Protein AF-A0A8K0M6I5-F1 (afdb_monomer_lite)

Structure (mmCIF, N/CA/C/O backbone):
data_AF-A0A8K0M6I5-F1
#
_entry.id   AF-A0A8K0M6I5-F1
#
loop_
_atom_site.group_PDB
_atom_site.id
_atom_site.type_symbol
_atom_site.label_atom_id
_atom_site.label_alt_id
_atom_site.label_comp_id
_atom_site.label_asym_id
_atom_site.label_entity_id
_atom_site.label_seq_id
_atom_site.pdbx_PDB_ins_code
_atom_site.Cartn_x
_atom_site.Cartn_y
_atom_site.Cartn_z
_atom_site.occupancy
_atom_site.B_iso_or_equiv
_atom_site.auth_seq_id
_atom_site.auth_comp_id
_atom_site.auth_asym_id
_atom_site.auth_atom_id
_atom_site.pdbx_PDB_model_num
ATOM 1 N N . MET A 1 1 ? -24.085 -13.724 17.463 1.00 44.53 1 MET A N 1
ATOM 2 C CA . MET A 1 1 ? -24.440 -12.413 16.880 1.00 44.53 1 MET A CA 1
ATOM 3 C C . MET A 1 1 ? -23.126 -11.750 16.510 1.00 44.53 1 MET A C 1
ATOM 5 O O . MET A 1 1 ? -22.270 -11.668 17.383 1.00 44.53 1 MET A O 1
ATOM 9 N N . GLU A 1 2 ? -22.915 -11.407 15.239 1.00 64.50 2 GLU A N 1
ATOM 10 C CA . GLU A 1 2 ? -21.693 -10.719 14.798 1.00 64.50 2 GLU A CA 1
ATOM 11 C C . GLU A 1 2 ? -21.482 -9.428 15.612 1.00 64.50 2 GLU A C 1
ATOM 13 O O . GLU A 1 2 ? -22.437 -8.757 16.005 1.00 64.50 2 GLU A O 1
ATOM 18 N N . SER A 1 3 ? -20.226 -9.123 15.936 1.00 84.19 3 SER A N 1
ATOM 19 C CA . SER A 1 3 ? -19.820 -8.024 16.821 1.00 84.19 3 SER A CA 1
ATOM 20 C C . SER A 1 3 ? -20.415 -6.670 16.370 1.00 84.19 3 SER A C 1
ATOM 22 O O . SER A 1 3 ? -20.075 -6.206 15.278 1.00 84.19 3 SER A O 1
ATOM 24 N N . PRO A 1 4 ? -21.240 -5.972 17.187 1.00 88.19 4 PRO A N 1
ATOM 25 C CA . PRO A 1 4 ? -21.878 -4.709 16.788 1.00 88.19 4 PRO A CA 1
ATOM 26 C C . PRO A 1 4 ? -20.887 -3.627 16.343 1.00 88.19 4 PRO A C 1
ATOM 28 O O . PRO A 1 4 ? -21.166 -2.861 15.423 1.00 88.19 4 PRO A O 1
ATOM 31 N N . VAL A 1 5 ? -19.703 -3.585 16.963 1.00 90.25 5 VAL A N 1
ATOM 32 C CA . VAL A 1 5 ? -18.645 -2.643 16.576 1.00 90.25 5 VAL A CA 1
ATOM 33 C C . VAL A 1 5 ? -18.112 -2.937 15.166 1.00 90.25 5 VAL A C 1
ATOM 35 O O . VAL A 1 5 ? -17.879 -2.005 14.399 1.00 90.25 5 VAL A O 1
ATOM 38 N N . VAL A 1 6 ? -17.997 -4.213 14.779 1.00 89.19 6 VAL A N 1
ATOM 39 C CA . VAL A 1 6 ? -17.579 -4.611 13.423 1.00 89.19 6 VAL A CA 1
ATOM 40 C C . VAL A 1 6 ? -18.645 -4.203 12.414 1.00 89.19 6 VAL A C 1
ATOM 42 O O . VAL A 1 6 ? -18.331 -3.547 11.427 1.00 89.19 6 VAL A O 1
ATOM 45 N N . PHE A 1 7 ? -19.915 -4.478 12.708 1.00 92.25 7 PHE A N 1
ATOM 46 C CA . PHE A 1 7 ? -21.026 -4.078 11.845 1.00 92.25 7 PHE A CA 1
ATOM 47 C C . PHE A 1 7 ? -21.049 -2.561 11.581 1.00 92.25 7 PHE A C 1
ATOM 49 O O . PHE A 1 7 ? -21.130 -2.114 10.435 1.00 92.25 7 PHE A O 1
ATOM 56 N N . TYR A 1 8 ? -20.941 -1.739 12.631 1.00 94.81 8 TYR A N 1
ATOM 57 C CA . TYR A 1 8 ? -20.952 -0.284 12.469 1.00 94.81 8 TYR A CA 1
ATOM 58 C C . TYR A 1 8 ? -19.729 0.239 11.709 1.00 94.81 8 TYR A C 1
ATOM 60 O O . TYR A 1 8 ? -19.869 1.139 10.877 1.00 94.81 8 TYR A O 1
ATOM 68 N N . THR A 1 9 ? -18.546 -0.321 11.965 1.00 92.69 9 THR A N 1
ATOM 69 C CA . THR A 1 9 ? -17.316 0.091 11.276 1.00 92.69 9 THR A CA 1
ATOM 70 C C . THR A 1 9 ? -17.309 -0.330 9.812 1.00 92.69 9 THR A C 1
ATOM 72 O O . THR A 1 9 ? -16.931 0.477 8.969 1.00 92.69 9 THR A O 1
ATOM 75 N N . GLN A 1 10 ? -17.822 -1.511 9.466 1.00 92.19 10 GLN A N 1
ATOM 76 C CA . GLN A 1 10 ? -17.974 -1.930 8.070 1.00 92.19 10 GLN A CA 1
ATOM 77 C C . GLN A 1 10 ? -18.867 -0.970 7.276 1.00 92.19 10 GLN A C 1
ATOM 79 O O . GLN A 1 10 ? -18.471 -0.523 6.203 1.00 92.19 10 GLN A O 1
ATOM 84 N N . ILE A 1 11 ? -20.024 -0.566 7.820 1.00 93.81 11 ILE A N 1
ATOM 85 C CA . ILE A 1 11 ? -20.895 0.409 7.138 1.00 93.81 11 ILE A CA 1
ATOM 86 C C . ILE A 1 11 ? -20.194 1.762 6.981 1.00 93.81 11 ILE A C 1
ATOM 88 O O . ILE A 1 11 ? -20.350 2.406 5.943 1.00 93.81 11 ILE A O 1
ATOM 92 N N . LEU A 1 12 ? -19.423 2.201 7.982 1.00 93.69 12 LEU A N 1
ATOM 93 C CA . LEU A 1 12 ? -18.583 3.393 7.855 1.00 93.69 12 LEU A CA 1
ATOM 94 C C . LEU A 1 12 ? -17.589 3.237 6.694 1.00 93.69 12 LEU A C 1
ATOM 96 O O . LEU A 1 12 ? -17.572 4.094 5.816 1.00 93.69 12 LEU A O 1
ATOM 100 N N . GLY A 1 13 ? -16.826 2.140 6.654 1.00 91.00 13 GLY A N 1
ATOM 101 C CA . GLY A 1 13 ? -15.859 1.860 5.591 1.00 91.00 13 GLY A CA 1
ATOM 102 C C . GLY A 1 13 ? -16.496 1.885 4.203 1.00 91.00 13 GLY A C 1
ATOM 103 O O . GLY A 1 13 ? -16.054 2.635 3.333 1.00 91.00 13 GLY A O 1
ATOM 104 N N . SER A 1 14 ? -17.607 1.167 4.019 1.00 91.56 14 SER A N 1
ATOM 105 C CA . SER A 1 14 ? -18.353 1.155 2.755 1.00 91.56 14 SER A CA 1
ATOM 106 C C . SER A 1 14 ? -18.905 2.532 2.380 1.00 91.56 14 SER A C 1
ATOM 108 O O . SER A 1 14 ? -18.872 2.908 1.210 1.00 91.56 14 SER A O 1
ATOM 110 N N . SER A 1 15 ? -19.385 3.308 3.357 1.00 92.25 15 SER A N 1
ATOM 111 C CA . SER A 1 15 ? -19.861 4.677 3.117 1.00 92.25 15 SER A CA 1
ATOM 112 C C . SER A 1 15 ? -18.719 5.578 2.647 1.00 92.25 15 SER A C 1
ATOM 114 O O . SER A 1 15 ? -18.897 6.333 1.696 1.00 92.25 15 SER A O 1
ATOM 116 N N . THR A 1 16 ? -17.537 5.473 3.262 1.00 90.75 16 THR A N 1
ATOM 117 C CA . THR A 1 16 ? -16.336 6.216 2.856 1.00 90.75 16 THR A CA 1
ATOM 118 C C . THR A 1 16 ? -15.905 5.842 1.436 1.00 90.75 16 THR A C 1
ATOM 120 O O . THR A 1 16 ? -15.730 6.735 0.610 1.00 90.75 16 THR A O 1
ATOM 123 N N . HIS A 1 17 ? -15.829 4.546 1.111 1.00 90.38 17 HIS A N 1
ATOM 124 C CA . HIS A 1 17 ? -15.560 4.078 -0.255 1.00 90.38 17 HIS A CA 1
ATOM 125 C C . HIS A 1 17 ? -16.557 4.663 -1.263 1.00 90.38 17 HIS A C 1
ATOM 127 O O . HIS A 1 17 ? -16.152 5.260 -2.258 1.00 90.38 17 HIS A O 1
ATOM 133 N N . TYR A 1 18 ? -17.859 4.561 -0.980 1.00 90.81 18 TYR A N 1
ATOM 134 C CA . TYR A 1 18 ? -18.902 5.083 -1.863 1.00 90.81 18 TYR A CA 1
ATOM 135 C C . TYR A 1 18 ? -18.745 6.586 -2.116 1.00 90.81 18 TYR A C 1
ATOM 137 O O . TYR A 1 18 ? -18.836 7.033 -3.258 1.00 90.81 18 TYR A O 1
ATOM 145 N N . LEU A 1 19 ? -18.491 7.372 -1.066 1.00 89.81 19 LEU A N 1
ATOM 146 C CA . LEU A 1 19 ? -18.337 8.823 -1.185 1.00 89.81 19 LEU A CA 1
ATOM 147 C C . LEU A 1 19 ? -17.118 9.216 -2.022 1.00 89.81 19 LEU A C 1
ATOM 149 O O . LEU A 1 19 ? -17.192 10.191 -2.769 1.00 89.81 19 LEU A O 1
ATOM 153 N N . ILE A 1 20 ? -16.024 8.460 -1.920 1.00 86.88 20 ILE A N 1
ATOM 154 C CA . ILE A 1 20 ? -14.811 8.717 -2.700 1.00 86.88 20 ILE A CA 1
ATOM 155 C C . ILE A 1 20 ? -15.005 8.306 -4.166 1.00 86.88 20 ILE A C 1
ATOM 157 O O . ILE A 1 20 ? -14.637 9.063 -5.065 1.00 86.88 20 ILE A O 1
ATOM 161 N N . SER A 1 21 ? -15.611 7.143 -4.415 1.00 86.56 21 SER A N 1
ATOM 162 C CA . SER A 1 21 ? -15.824 6.611 -5.767 1.00 86.56 21 SER A CA 1
ATOM 163 C C . SER A 1 21 ? -16.961 7.302 -6.527 1.00 86.56 21 SER A C 1
ATOM 165 O O . SER A 1 21 ? -16.946 7.313 -7.754 1.00 86.56 21 SER A O 1
ATOM 167 N N . SER A 1 22 ? -17.941 7.883 -5.826 1.00 86.75 22 SER A N 1
ATOM 168 C CA . SER A 1 22 ? -19.123 8.531 -6.419 1.00 86.75 22 SER A CA 1
ATOM 169 C C . SER A 1 22 ? -19.281 9.992 -5.957 1.00 86.75 22 SER A C 1
ATOM 171 O O . SER A 1 22 ? -20.267 10.343 -5.293 1.00 86.75 22 SER A O 1
ATOM 173 N N . PRO A 1 23 ? -18.337 10.888 -6.320 1.00 79.06 23 PRO A N 1
ATOM 174 C CA . PRO A 1 23 ? -18.292 12.267 -5.836 1.00 79.06 23 PRO A CA 1
ATOM 175 C C . PRO A 1 23 ? -19.426 13.173 -6.365 1.00 79.06 23 PRO A C 1
ATOM 177 O O . PRO A 1 23 ? -19.590 14.274 -5.849 1.00 79.06 23 PRO A O 1
ATOM 180 N N . ALA A 1 24 ? -20.229 12.722 -7.332 1.00 81.06 24 ALA A N 1
ATOM 181 C CA . ALA A 1 24 ? -21.327 13.496 -7.924 1.00 81.06 24 ALA A CA 1
ATOM 182 C C . ALA A 1 24 ? -22.729 12.900 -7.676 1.00 81.06 24 ALA A C 1
ATOM 184 O O . ALA A 1 24 ? -23.696 13.348 -8.278 1.00 81.06 24 ALA A O 1
ATOM 185 N N . ALA A 1 25 ? -22.858 11.868 -6.835 1.00 82.50 25 ALA A N 1
ATOM 186 C CA . ALA A 1 25 ? -24.147 11.211 -6.615 1.00 82.50 25 ALA A CA 1
ATOM 187 C C . ALA A 1 25 ? -25.103 12.058 -5.751 1.00 82.50 25 ALA A C 1
ATOM 189 O O . ALA A 1 25 ? -24.732 12.523 -4.673 1.00 82.50 25 ALA A O 1
ATOM 190 N N . ASP A 1 26 ? -26.376 12.144 -6.144 1.00 82.56 26 ASP A N 1
ATOM 191 C CA . ASP A 1 26 ? -27.412 12.911 -5.423 1.00 82.56 26 ASP A CA 1
ATOM 192 C C . ASP A 1 26 ? -27.639 12.435 -3.974 1.00 82.56 26 ASP A C 1
ATOM 194 O O . ASP A 1 26 ? -28.141 13.161 -3.114 1.00 82.56 26 ASP A O 1
ATOM 198 N N . THR A 1 27 ? -27.245 11.198 -3.662 1.00 86.75 27 THR A N 1
ATOM 199 C CA . THR A 1 27 ? -27.438 10.565 -2.351 1.00 86.75 27 THR A CA 1
ATOM 200 C C . THR A 1 27 ? -26.341 10.880 -1.334 1.00 86.75 27 THR A C 1
ATOM 202 O O . THR A 1 27 ? -26.423 10.416 -0.193 1.00 86.75 27 THR A O 1
ATOM 205 N N . GLN A 1 28 ? -25.332 11.683 -1.685 1.00 85.88 28 GLN A N 1
ATOM 206 C CA . GLN A 1 28 ? -24.158 11.909 -0.839 1.00 85.88 28 GLN A CA 1
ATOM 207 C C . GLN A 1 28 ? -24.470 12.366 0.578 1.00 85.88 28 GLN A C 1
ATOM 209 O O . GLN A 1 28 ? -23.951 11.786 1.527 1.00 85.88 28 GLN A O 1
ATOM 214 N N . ASN A 1 29 ? -25.335 13.368 0.748 1.00 89.31 29 ASN A N 1
ATOM 215 C CA . ASN A 1 29 ? -25.660 13.890 2.079 1.00 89.31 29 ASN A CA 1
ATOM 216 C C . ASN A 1 29 ? -26.251 12.802 2.987 1.00 89.31 29 ASN A C 1
ATOM 218 O O . ASN A 1 29 ? -25.933 12.737 4.175 1.00 89.31 29 ASN A O 1
ATOM 222 N N . ARG A 1 30 ? -27.055 11.896 2.417 1.00 91.94 30 ARG A N 1
ATOM 223 C CA . ARG A 1 30 ? -27.622 10.753 3.139 1.00 91.94 30 ARG A CA 1
ATOM 224 C C . ARG A 1 30 ? -26.546 9.734 3.512 1.00 91.94 30 ARG A C 1
ATOM 226 O O . ARG A 1 30 ? -26.567 9.232 4.634 1.00 91.94 30 ARG A O 1
ATOM 233 N N . ILE A 1 31 ? -25.610 9.449 2.607 1.00 92.88 31 ILE A N 1
ATOM 234 C CA . ILE A 1 31 ? -24.496 8.528 2.871 1.00 92.88 31 ILE A CA 1
ATOM 235 C C . ILE A 1 31 ? -23.527 9.109 3.908 1.00 92.88 31 ILE A C 1
ATOM 237 O O . ILE A 1 31 ? -23.118 8.394 4.817 1.00 92.88 31 ILE A O 1
ATOM 241 N N . ILE A 1 32 ? -23.238 10.411 3.860 1.00 91.31 32 ILE A N 1
ATOM 242 C CA . ILE A 1 32 ? -22.435 11.110 4.874 1.00 91.31 32 ILE A CA 1
ATOM 243 C C . ILE A 1 32 ? -23.105 11.009 6.242 1.00 91.31 32 ILE A C 1
ATOM 245 O O . ILE A 1 32 ? -22.472 10.593 7.211 1.00 91.31 32 ILE A O 1
ATOM 249 N N . ALA A 1 33 ? -24.395 11.348 6.330 1.00 93.62 33 ALA A N 1
ATOM 250 C CA . ALA A 1 33 ? -25.138 11.265 7.584 1.00 93.62 33 ALA A CA 1
ATOM 251 C C . ALA A 1 33 ? -25.170 9.830 8.138 1.00 93.62 33 ALA A C 1
ATOM 253 O O . ALA A 1 33 ? -25.038 9.630 9.347 1.00 93.62 33 ALA A O 1
ATOM 254 N N . LEU A 1 34 ? -25.307 8.827 7.262 1.00 94.50 34 LEU A N 1
ATOM 255 C CA . LEU A 1 34 ? -25.233 7.416 7.635 1.00 94.50 34 LEU A CA 1
ATOM 256 C C . LEU A 1 34 ? -23.841 7.048 8.165 1.00 94.50 34 LEU A C 1
ATOM 258 O O . LEU A 1 34 ? -23.749 6.508 9.266 1.00 94.50 34 LEU A O 1
ATOM 262 N N . GLY A 1 35 ? -22.778 7.369 7.425 1.00 93.12 35 GLY A N 1
ATOM 263 C CA . GLY A 1 35 ? -21.396 7.092 7.813 1.00 93.12 35 GLY A CA 1
ATOM 264 C C . GLY A 1 35 ? -21.039 7.729 9.156 1.00 93.12 35 GLY A C 1
ATOM 265 O O . GLY A 1 35 ? -20.546 7.046 10.049 1.00 93.12 35 GLY A O 1
ATOM 266 N N . LEU A 1 36 ? -21.393 9.003 9.360 1.00 93.50 36 LEU A N 1
ATOM 267 C CA . LEU A 1 36 ? -21.181 9.706 10.630 1.00 93.50 36 LEU A CA 1
ATOM 268 C C . LEU A 1 36 ? -21.954 9.063 11.786 1.00 93.50 36 LEU A C 1
ATOM 270 O O . LEU A 1 36 ? -21.385 8.827 12.853 1.00 93.50 36 LEU A O 1
ATOM 274 N N . ARG A 1 37 ? -23.233 8.724 11.579 1.00 96.38 37 ARG A N 1
ATOM 275 C CA . ARG A 1 37 ? -24.040 8.035 12.596 1.00 96.38 37 ARG A CA 1
ATOM 276 C C . ARG A 1 37 ? -23.405 6.703 12.989 1.00 96.38 37 ARG A C 1
ATOM 278 O O . ARG A 1 37 ? -23.308 6.399 14.175 1.00 96.38 37 ARG A O 1
ATOM 285 N N . ARG A 1 38 ? -22.949 5.925 12.008 1.00 96.00 38 ARG A N 1
ATOM 286 C CA . ARG A 1 38 ? -22.315 4.622 12.238 1.00 96.00 38 ARG A CA 1
ATOM 287 C C . ARG A 1 38 ? -20.943 4.762 12.891 1.00 96.00 38 ARG A C 1
ATOM 289 O O . ARG A 1 38 ? -20.654 3.993 13.798 1.00 96.00 38 ARG A O 1
ATOM 296 N N . LYS A 1 39 ? -20.159 5.791 12.553 1.00 94.81 39 LYS A N 1
ATOM 297 C CA . LYS A 1 39 ? -18.917 6.137 13.264 1.00 94.81 39 LYS A CA 1
ATOM 298 C C . LYS A 1 39 ? -19.172 6.403 14.749 1.00 94.81 39 LYS A C 1
ATOM 300 O O . LYS A 1 39 ? -18.477 5.843 15.589 1.00 94.81 39 LYS A O 1
ATOM 305 N N . ILE A 1 40 ? -20.191 7.201 15.084 1.00 95.19 40 ILE A N 1
ATOM 306 C CA . ILE A 1 40 ? -20.558 7.483 16.484 1.00 95.19 40 ILE A CA 1
ATOM 307 C C . ILE A 1 40 ? -20.936 6.188 17.215 1.00 95.19 40 ILE A C 1
ATOM 309 O O . ILE A 1 40 ? -20.430 5.928 18.304 1.00 95.19 40 ILE A O 1
ATOM 313 N N . GLN A 1 41 ? -21.774 5.351 16.600 1.00 95.94 41 GLN A N 1
ATOM 314 C CA . GLN A 1 41 ? -22.193 4.078 17.194 1.00 95.94 41 GLN A CA 1
ATOM 315 C C . GLN A 1 41 ? -21.035 3.086 17.346 1.00 95.94 41 GLN A C 1
ATOM 317 O O . GLN A 1 41 ? -20.957 2.393 18.359 1.00 95.94 41 GLN A O 1
ATOM 322 N N . ALA A 1 42 ? -20.112 3.043 16.382 1.00 93.88 42 ALA A N 1
ATOM 323 C CA . ALA A 1 42 ? -18.890 2.255 16.471 1.00 93.88 42 ALA A CA 1
ATOM 324 C C . ALA A 1 42 ? -18.032 2.700 17.659 1.00 93.88 42 ALA A C 1
ATOM 326 O O . ALA A 1 42 ? -17.629 1.863 18.457 1.00 93.88 42 ALA A O 1
ATOM 327 N N . ILE A 1 43 ? -17.804 4.007 17.825 1.00 92.81 43 ILE A N 1
ATOM 328 C CA . ILE A 1 43 ? -17.014 4.547 18.941 1.00 92.81 43 ILE A CA 1
ATOM 329 C C . ILE A 1 43 ? -17.684 4.250 20.290 1.00 92.81 43 ILE A C 1
ATOM 331 O O . ILE A 1 43 ? -17.001 3.890 21.246 1.00 92.81 43 ILE A O 1
ATOM 335 N N . GLN A 1 44 ? -19.011 4.364 20.382 1.00 93.88 44 GLN A N 1
ATOM 336 C CA . GLN A 1 44 ? -19.754 4.016 21.598 1.00 93.88 44 GLN A CA 1
ATOM 337 C C . GLN A 1 44 ? -19.618 2.527 21.937 1.00 93.88 44 GLN A C 1
ATOM 339 O O . GLN A 1 44 ? -19.240 2.189 23.054 1.00 93.88 44 GLN A O 1
ATOM 344 N N . ALA A 1 45 ? -19.847 1.642 20.962 1.00 91.50 45 ALA A N 1
ATOM 345 C CA . ALA A 1 45 ? -19.695 0.201 21.150 1.00 91.50 45 ALA A CA 1
ATOM 346 C C . ALA A 1 45 ? -18.248 -0.190 21.500 1.00 91.50 45 ALA A C 1
ATOM 348 O O . ALA A 1 45 ? -18.024 -1.083 22.317 1.00 91.50 45 ALA A O 1
ATOM 349 N N . LEU A 1 46 ? -17.269 0.498 20.906 1.00 89.12 46 LEU A N 1
ATOM 350 C CA . LEU A 1 46 ? -15.850 0.332 21.194 1.00 89.12 46 LEU A CA 1
ATOM 351 C C . LEU A 1 46 ? -15.528 0.693 22.648 1.00 89.12 46 LEU A C 1
ATOM 353 O O . LEU A 1 46 ? -14.876 -0.091 23.329 1.00 89.12 46 LEU A O 1
ATOM 357 N N . ARG A 1 47 ? -16.023 1.835 23.142 1.00 88.50 47 ARG A N 1
ATOM 358 C CA . ARG A 1 47 ? -15.844 2.251 24.544 1.00 88.50 47 ARG A CA 1
ATOM 359 C C . ARG A 1 47 ? -16.422 1.233 25.513 1.00 88.50 47 ARG A C 1
ATOM 361 O O . ARG A 1 47 ? -15.712 0.811 26.413 1.00 88.50 47 ARG A O 1
ATOM 368 N N . THR A 1 48 ? -17.645 0.763 25.273 1.00 88.12 48 THR A N 1
ATOM 369 C CA . THR A 1 48 ? -18.256 -0.280 26.106 1.00 88.12 48 THR A CA 1
ATOM 370 C C . THR A 1 48 ? -17.424 -1.564 26.112 1.00 88.12 48 THR A C 1
ATOM 372 O O . THR A 1 48 ? -17.220 -2.148 27.172 1.00 88.12 48 THR A O 1
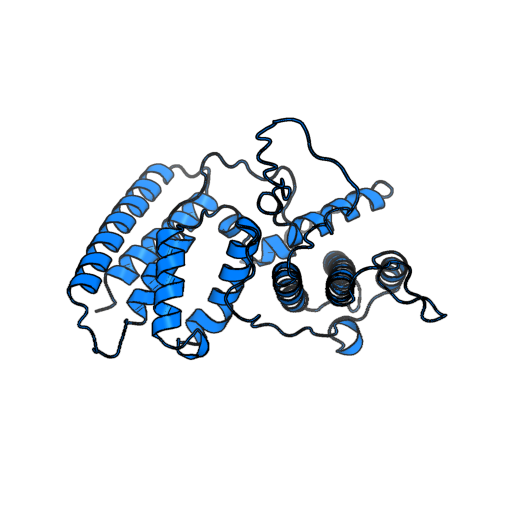ATOM 375 N N . LYS A 1 49 ? -16.885 -1.989 24.958 1.00 83.44 49 LYS A N 1
ATOM 376 C CA . LYS A 1 49 ? -15.978 -3.149 24.895 1.00 83.44 49 LYS A CA 1
ATOM 377 C C . LYS A 1 49 ? -14.677 -2.923 25.672 1.00 83.44 49 LYS A C 1
ATOM 379 O O . LYS A 1 49 ? -14.199 -3.854 26.308 1.00 83.44 49 LYS A O 1
ATOM 384 N N . ILE A 1 50 ? -14.113 -1.716 25.626 1.00 80.44 50 ILE A N 1
ATOM 385 C CA . ILE A 1 50 ? -12.901 -1.359 26.379 1.00 80.44 50 ILE A CA 1
ATOM 386 C C . ILE A 1 50 ? -13.186 -1.327 27.886 1.00 80.44 50 ILE A C 1
ATOM 388 O O . ILE A 1 50 ? -12.396 -1.849 28.658 1.00 80.44 50 ILE A O 1
ATOM 392 N N . GLU A 1 51 ? -14.316 -0.770 28.320 1.00 82.88 51 GLU A N 1
ATOM 393 C CA . GLU A 1 51 ? -14.722 -0.742 29.736 1.00 82.88 51 GLU A CA 1
ATOM 394 C C . GLU A 1 51 ? -14.968 -2.147 30.302 1.00 82.88 51 GLU A C 1
ATOM 396 O O . GLU A 1 51 ? -14.715 -2.407 31.475 1.00 82.88 51 GLU A O 1
ATOM 401 N N . GLN A 1 52 ? -15.447 -3.064 29.462 1.00 80.00 52 GLN A N 1
ATOM 402 C CA . GLN A 1 52 ? -15.654 -4.471 29.811 1.00 80.00 52 GLN A CA 1
ATOM 403 C C . GLN A 1 52 ? -14.366 -5.304 29.748 1.00 80.00 52 GLN A C 1
ATOM 405 O O . GLN A 1 52 ? -14.377 -6.466 30.159 1.00 80.00 52 GLN A O 1
ATOM 410 N N . TYR A 1 53 ? -13.267 -4.743 29.237 1.00 72.81 53 TYR A N 1
ATOM 411 C CA . TYR A 1 53 ? -12.000 -5.449 29.115 1.00 72.81 53 TYR A CA 1
ATOM 412 C C . TYR A 1 53 ? -11.381 -5.685 30.496 1.00 72.81 53 TYR A C 1
ATOM 414 O O . TYR A 1 53 ? -11.076 -4.746 31.231 1.00 72.81 53 TYR A O 1
ATOM 422 N N . GLN A 1 54 ? -11.161 -6.954 30.842 1.00 68.44 54 GLN A N 1
ATOM 423 C CA . GLN A 1 54 ? -10.497 -7.334 32.086 1.00 68.44 54 GLN A CA 1
ATOM 424 C C . GLN A 1 54 ? -9.003 -7.589 31.828 1.00 68.44 54 GLN A C 1
ATOM 426 O O . GLN A 1 54 ? -8.675 -8.417 30.968 1.00 68.44 54 GLN A O 1
ATOM 431 N N . PRO A 1 55 ? -8.083 -6.931 32.561 1.00 57.72 55 PRO A N 1
ATOM 432 C CA . PRO A 1 55 ? -6.654 -7.219 32.474 1.00 57.72 55 PRO A CA 1
ATOM 433 C C . PRO A 1 55 ? -6.382 -8.706 32.748 1.00 57.72 55 PRO A C 1
ATOM 435 O O . PRO A 1 55 ? -6.801 -9.234 33.774 1.00 57.72 55 PRO A O 1
ATOM 438 N N . GLY A 1 56 ? -5.706 -9.392 31.823 1.00 56.09 56 GLY A N 1
ATOM 439 C CA . GLY A 1 56 ? -5.434 -10.833 31.921 1.00 56.09 56 GLY A CA 1
ATOM 440 C C . GLY A 1 56 ? -6.489 -11.739 31.275 1.00 56.09 56 GLY A C 1
ATOM 441 O O . GLY A 1 56 ? -6.259 -12.943 31.172 1.00 56.09 56 GLY A O 1
ATOM 442 N N . SER A 1 57 ? -7.604 -11.191 30.775 1.00 63.06 57 SER A N 1
ATOM 443 C CA . SER A 1 57 ? -8.477 -11.939 29.868 1.00 63.06 57 SER A CA 1
ATOM 444 C C . SER A 1 57 ? -7.779 -12.099 28.513 1.00 63.06 57 SER A C 1
ATOM 446 O O . SER A 1 57 ? -7.449 -11.131 27.826 1.00 63.06 57 SER A O 1
ATOM 448 N N . SER A 1 58 ? -7.493 -13.347 28.147 1.00 55.66 58 SER A N 1
ATOM 449 C CA . SER A 1 58 ? -7.007 -13.713 26.820 1.00 55.66 58 SER A CA 1
ATOM 450 C C . SER A 1 58 ? -8.131 -13.487 25.814 1.00 55.66 58 SER A C 1
ATOM 452 O O . SER A 1 58 ? -8.895 -14.402 25.544 1.00 55.66 58 SER A O 1
ATOM 454 N N . GLU A 1 59 ? -8.265 -12.261 25.320 1.00 59.78 59 GLU A N 1
ATOM 455 C CA . GLU A 1 59 ? -8.421 -11.934 23.900 1.00 59.78 59 GLU A CA 1
ATOM 456 C C . GLU A 1 59 ? -8.988 -10.521 23.758 1.00 59.78 59 GLU A C 1
ATOM 458 O O . GLU A 1 59 ? -10.182 -10.268 23.901 1.00 59.78 59 GLU A O 1
ATOM 463 N N . VAL A 1 60 ? -8.135 -9.590 23.326 1.00 66.00 60 VAL A N 1
ATOM 464 C CA . VAL A 1 60 ? -8.611 -8.576 22.383 1.00 66.00 60 VAL A CA 1
ATOM 465 C C . VAL A 1 60 ? -9.189 -9.361 21.201 1.00 66.00 60 VAL A C 1
ATOM 467 O O . VAL A 1 60 ? -8.438 -9.975 20.433 1.00 66.00 60 VAL A O 1
ATOM 470 N N . ASP A 1 61 ? -10.519 -9.424 21.153 1.00 76.75 61 ASP A N 1
ATOM 471 C CA . ASP A 1 61 ? -11.312 -10.091 20.120 1.00 76.75 61 ASP A CA 1
ATOM 472 C C . ASP A 1 61 ? -10.861 -9.591 18.739 1.00 76.75 61 ASP A C 1
ATOM 474 O O . ASP A 1 61 ? -10.634 -8.395 18.537 1.00 76.75 61 ASP A O 1
ATOM 478 N N . HIS A 1 62 ? -10.730 -10.495 17.771 1.00 80.31 62 HIS A N 1
ATOM 479 C CA . HIS A 1 62 ? -10.404 -10.158 16.386 1.00 80.31 62 HIS A CA 1
ATOM 480 C C . HIS A 1 62 ? -11.319 -9.047 15.840 1.00 80.31 62 HIS A C 1
ATOM 482 O O . HIS A 1 62 ? -10.865 -8.136 15.145 1.00 80.31 62 HIS A O 1
ATOM 488 N N . GLY A 1 63 ? -12.601 -9.055 16.224 1.00 83.50 63 GLY A N 1
ATOM 489 C CA . GLY A 1 63 ? -13.545 -8.009 15.842 1.00 83.50 63 GLY A CA 1
ATOM 490 C C . GLY A 1 63 ? -13.214 -6.623 16.413 1.00 83.50 63 GLY A C 1
ATOM 491 O O . GLY A 1 63 ? -13.544 -5.611 15.799 1.00 83.50 63 GLY A O 1
ATOM 492 N N . LEU A 1 64 ? -12.553 -6.551 17.570 1.00 85.75 64 LEU A N 1
ATOM 493 C CA . LEU A 1 64 ? -12.082 -5.295 18.157 1.00 85.75 64 LEU A CA 1
ATOM 494 C C . LEU A 1 64 ? -10.898 -4.730 17.357 1.00 85.75 64 LEU A C 1
ATOM 496 O O . LEU A 1 64 ? -10.918 -3.552 16.997 1.00 85.75 64 LEU A O 1
ATOM 500 N N . PHE A 1 65 ? -9.927 -5.577 17.000 1.00 87.12 65 PHE A N 1
ATOM 501 C CA . PHE A 1 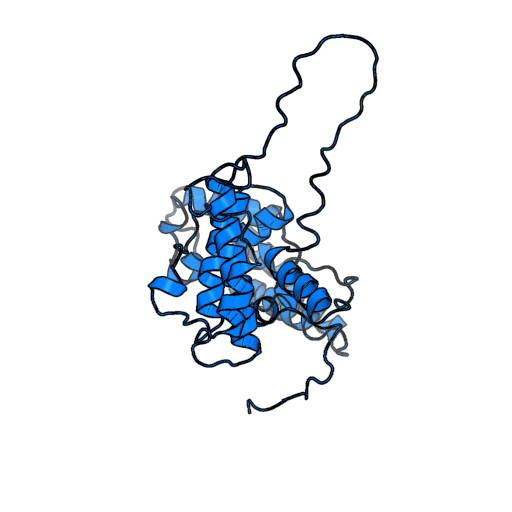65 ? -8.818 -5.196 16.117 1.00 87.12 65 PHE A CA 1
ATOM 502 C C . PHE A 1 65 ? -9.309 -4.697 14.761 1.00 87.12 65 PHE A C 1
ATOM 504 O O . PHE A 1 65 ? -8.937 -3.605 14.334 1.00 87.12 65 PHE A O 1
ATOM 511 N N . LEU A 1 66 ? -10.186 -5.468 14.112 1.00 87.88 66 LEU A N 1
ATOM 512 C CA . LEU A 1 66 ? -10.741 -5.114 12.810 1.00 87.88 66 LEU A CA 1
ATOM 513 C C . LEU A 1 66 ? -11.492 -3.777 12.862 1.00 87.88 66 LEU A C 1
ATOM 515 O O . LEU A 1 66 ? -11.339 -2.946 11.972 1.00 87.88 66 LEU A O 1
ATOM 519 N N . ALA A 1 67 ? -12.266 -3.535 13.921 1.00 90.75 67 ALA A N 1
ATOM 520 C CA . ALA A 1 67 ? -12.977 -2.275 14.092 1.00 90.75 67 ALA A CA 1
ATOM 521 C C . ALA A 1 67 ? -12.032 -1.072 14.247 1.00 90.75 67 ALA A C 1
ATOM 523 O O . ALA A 1 67 ? -12.245 -0.045 13.601 1.00 90.75 67 ALA A O 1
ATOM 524 N N . ILE A 1 68 ? -10.992 -1.188 15.082 1.00 91.88 68 ILE A N 1
ATOM 525 C CA . ILE A 1 68 ? -9.992 -0.123 15.269 1.00 91.88 68 ILE A CA 1
ATOM 526 C C . ILE A 1 68 ? -9.245 0.132 13.961 1.00 91.88 68 ILE A C 1
ATOM 528 O O . ILE A 1 68 ? -9.088 1.285 13.566 1.00 91.88 68 ILE A O 1
ATOM 532 N N . PHE A 1 69 ? -8.860 -0.932 13.255 1.00 91.06 69 PHE A N 1
ATOM 533 C CA . PHE A 1 69 ? -8.243 -0.845 11.939 1.00 91.06 69 PHE A CA 1
ATOM 534 C C . PHE A 1 69 ? -9.136 -0.083 10.949 1.00 91.06 69 PHE A C 1
ATOM 536 O O . PHE A 1 69 ? -8.707 0.916 10.378 1.00 91.06 69 PHE A O 1
ATOM 543 N N . ILE A 1 70 ? -10.410 -0.462 10.804 1.00 91.62 70 ILE A N 1
ATOM 544 C CA . ILE A 1 70 ? -11.336 0.232 9.896 1.00 91.62 70 ILE A CA 1
ATOM 545 C C . ILE A 1 70 ? -11.503 1.707 10.287 1.00 91.62 70 ILE A C 1
ATOM 547 O O . ILE A 1 70 ? -11.498 2.559 9.398 1.00 91.62 70 ILE A O 1
ATOM 551 N N . LEU A 1 71 ? -11.616 2.025 11.583 1.00 92.50 71 LEU A N 1
ATOM 552 C CA . LEU A 1 71 ? -11.692 3.407 12.076 1.00 92.50 71 LEU A CA 1
ATOM 553 C C . LEU A 1 71 ? -10.424 4.213 11.764 1.00 92.50 71 LEU A C 1
ATOM 555 O O . LEU A 1 71 ? -10.535 5.395 11.439 1.00 92.50 71 LEU A O 1
ATOM 559 N N . ALA A 1 72 ? -9.249 3.583 11.833 1.00 91.88 72 ALA A N 1
ATOM 560 C CA . ALA A 1 72 ? -7.970 4.209 11.518 1.00 91.88 72 ALA A CA 1
ATOM 561 C C . ALA A 1 72 ? -7.861 4.602 10.043 1.00 91.88 72 ALA A C 1
ATOM 563 O O . ALA A 1 72 ? -7.364 5.683 9.740 1.00 91.88 72 ALA A O 1
ATOM 564 N N . ILE A 1 73 ? -8.353 3.753 9.136 1.00 88.75 73 ILE A N 1
ATOM 565 C CA . ILE A 1 73 ? -8.256 3.990 7.689 1.00 88.75 73 ILE A CA 1
ATOM 566 C C . ILE A 1 73 ? -9.401 4.868 7.173 1.00 88.75 73 ILE A C 1
ATOM 568 O O . ILE A 1 73 ? -9.183 5.809 6.420 1.00 88.75 73 ILE A O 1
ATOM 572 N N . HIS A 1 74 ? -10.638 4.548 7.555 1.00 88.50 74 HIS A N 1
ATOM 573 C CA . HIS A 1 74 ? -11.850 5.098 6.938 1.00 88.50 74 HIS A CA 1
ATOM 574 C C . HIS A 1 74 ? -12.468 6.241 7.748 1.00 88.50 74 HIS A C 1
ATOM 576 O O . HIS A 1 74 ? -13.586 6.677 7.458 1.00 88.50 74 HIS A O 1
ATOM 582 N N . GLY A 1 75 ? -11.777 6.694 8.798 1.00 82.94 75 GLY A N 1
ATOM 583 C CA . GLY A 1 75 ? -12.278 7.676 9.752 1.00 82.94 75 GLY A CA 1
ATOM 584 C C . GLY A 1 75 ? -12.484 9.070 9.159 1.00 82.94 75 GLY A C 1
ATOM 585 O O . GLY A 1 75 ? -13.353 9.801 9.653 1.00 82.94 75 GLY A O 1
ATOM 586 N N . SER A 1 76 ? -11.721 9.428 8.127 1.00 84.69 76 SER A N 1
ATOM 587 C CA . SER A 1 76 ? -11.796 10.711 7.428 1.00 84.69 76 SER A CA 1
ATOM 588 C C . SER A 1 76 ? -11.183 10.624 6.026 1.00 84.69 76 SER A C 1
ATOM 590 O O . SER A 1 76 ? -10.419 9.721 5.698 1.00 84.69 76 SER A O 1
ATOM 592 N N . PHE A 1 77 ? -11.547 11.577 5.175 1.00 84.56 77 PHE A N 1
ATOM 593 C CA . PHE A 1 77 ? -10.928 11.825 3.875 1.00 84.56 77 PHE A CA 1
ATOM 594 C C . PHE A 1 77 ? -11.150 13.296 3.520 1.00 84.56 77 PHE A C 1
ATOM 596 O O . PHE A 1 77 ? -12.114 13.909 4.001 1.00 84.56 77 PHE A O 1
ATOM 603 N N . ASP A 1 78 ? -10.268 13.869 2.706 1.00 81.81 78 ASP A N 1
ATOM 604 C CA . ASP A 1 78 ? -10.447 15.244 2.251 1.00 81.81 78 ASP A CA 1
ATOM 605 C C . ASP A 1 78 ? -11.515 15.299 1.149 1.00 81.81 78 ASP A C 1
ATOM 607 O O . ASP A 1 78 ? -11.416 14.669 0.096 1.00 81.81 78 ASP A O 1
ATOM 611 N N . ARG A 1 79 ? -12.580 16.055 1.417 1.00 75.38 79 ARG A N 1
ATOM 612 C CA . ARG A 1 79 ? -13.703 16.254 0.492 1.00 75.38 79 ARG A CA 1
ATOM 613 C C . ARG A 1 79 ? -13.457 17.383 -0.501 1.00 75.38 79 ARG A C 1
ATOM 615 O O . ARG A 1 79 ? -14.161 17.459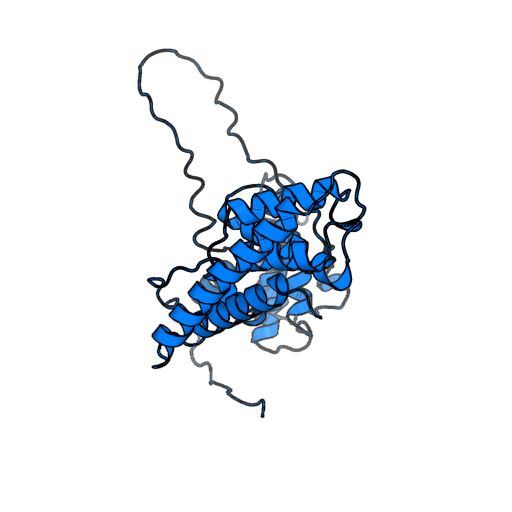 -1.503 1.00 75.38 79 ARG A O 1
ATOM 622 N N . SER A 1 80 ? -12.525 18.277 -0.186 1.00 75.81 80 SER A N 1
ATOM 623 C CA . SER A 1 80 ? -12.108 19.367 -1.067 1.00 75.81 80 SER A CA 1
ATOM 624 C C . SER A 1 80 ? -11.094 18.913 -2.116 1.00 75.81 80 SER A C 1
ATOM 626 O O . SER A 1 80 ? -10.854 19.632 -3.089 1.00 75.81 80 SER A O 1
ATOM 628 N N . ASP A 1 81 ? -10.558 17.706 -1.931 1.00 71.38 81 ASP A N 1
ATOM 629 C CA . ASP A 1 81 ? -9.595 17.084 -2.816 1.00 71.38 81 ASP A CA 1
ATOM 630 C C . ASP A 1 81 ? -10.150 16.959 -4.240 1.00 71.38 81 ASP A C 1
ATOM 632 O O . ASP A 1 81 ? -11.250 16.433 -4.473 1.00 71.38 81 ASP A O 1
ATOM 636 N N . ARG A 1 82 ? -9.394 17.507 -5.190 1.00 66.44 82 ARG A N 1
ATOM 637 C CA . ARG A 1 82 ? -9.791 17.592 -6.594 1.00 66.44 82 ARG A CA 1
ATOM 638 C C . ARG A 1 82 ? -9.333 16.333 -7.320 1.00 66.44 82 ARG A C 1
ATOM 640 O O . ARG A 1 82 ? -8.290 15.789 -6.980 1.00 66.44 82 ARG A O 1
ATOM 647 N N . PRO A 1 83 ? -10.067 15.880 -8.350 1.00 65.62 83 PRO A N 1
ATOM 648 C CA . PRO A 1 83 ? -9.572 14.810 -9.201 1.00 65.62 83 PRO A CA 1
ATOM 649 C C . PRO A 1 83 ? -8.187 15.171 -9.743 1.00 65.62 83 PRO A C 1
ATOM 651 O O . PRO A 1 83 ? -7.988 16.293 -10.219 1.00 65.62 83 PRO A O 1
ATOM 654 N N . GLU A 1 84 ? -7.256 14.221 -9.675 1.00 68.31 84 GLU A N 1
ATOM 655 C CA . GLU A 1 84 ? -5.931 14.366 -10.272 1.00 68.31 84 GLU A CA 1
ATOM 656 C C . GLU A 1 84 ? -6.068 14.795 -11.745 1.00 68.31 84 GLU A C 1
ATOM 658 O O . GLU A 1 84 ? -6.853 14.195 -12.488 1.00 68.31 84 GLU A O 1
ATOM 663 N N . PRO A 1 85 ? -5.326 15.822 -12.209 1.00 72.94 85 PRO A N 1
ATOM 664 C CA . PRO A 1 85 ? -5.433 16.306 -13.586 1.00 72.94 85 PRO A CA 1
ATOM 665 C C . PRO A 1 85 ? -4.922 15.286 -14.611 1.00 72.94 85 PRO A C 1
ATOM 667 O O . PRO A 1 85 ? -5.122 15.459 -15.812 1.00 72.94 85 PRO A O 1
ATOM 670 N N . HIS A 1 86 ? -4.238 14.243 -14.146 1.00 75.25 86 HIS A N 1
ATOM 671 C CA . HIS A 1 86 ? -3.649 13.191 -14.952 1.00 75.25 86 HIS A CA 1
ATOM 672 C C . HIS A 1 86 ? -4.252 11.836 -14.562 1.00 75.25 86 HIS A C 1
ATOM 674 O O . HIS A 1 86 ? -4.609 11.628 -13.400 1.00 75.25 86 HIS A O 1
ATOM 680 N N . PRO A 1 87 ? -4.399 10.907 -15.524 1.00 81.81 87 PRO A N 1
ATOM 681 C CA . PRO A 1 87 ? -4.896 9.577 -15.215 1.00 81.81 87 PRO A CA 1
ATOM 682 C C . PRO A 1 87 ? -3.943 8.874 -14.248 1.00 81.81 87 PRO A C 1
ATOM 684 O O . PRO A 1 87 ? -2.721 9.010 -14.349 1.00 81.81 87 PRO A O 1
ATOM 687 N N . LEU A 1 88 ? -4.510 8.080 -13.341 1.00 83.00 88 LEU A N 1
ATOM 688 C CA . LEU A 1 88 ? -3.718 7.236 -12.457 1.00 83.00 88 LEU A CA 1
ATOM 689 C C . LEU A 1 88 ? -2.866 6.257 -13.262 1.00 83.00 88 LEU A C 1
ATOM 691 O O . LEU A 1 88 ? -3.287 5.740 -14.300 1.00 83.00 88 LEU A O 1
ATOM 695 N N . SER A 1 89 ? -1.675 5.955 -12.746 1.00 87.06 89 SER A N 1
ATOM 696 C CA . SER A 1 89 ? -0.862 4.891 -13.325 1.00 87.06 89 SER A CA 1
ATOM 697 C C . SER A 1 89 ? -1.587 3.541 -13.220 1.00 87.06 89 SER A C 1
ATOM 699 O O . SER A 1 89 ? -2.424 3.347 -12.329 1.00 87.06 89 SER A O 1
ATOM 701 N N . PRO A 1 90 ? -1.271 2.569 -14.092 1.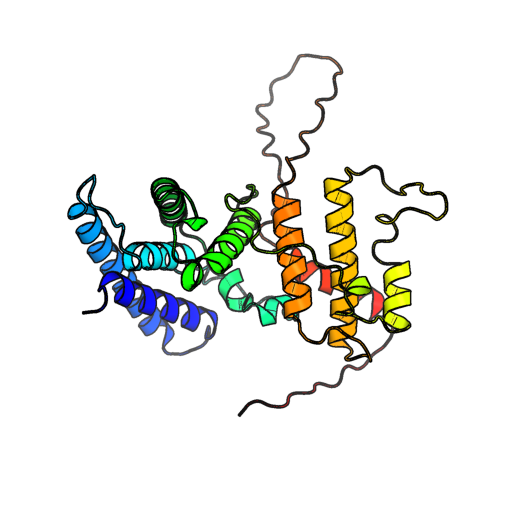00 90.88 90 PRO A N 1
ATOM 702 C CA . PRO A 1 90 ? -1.882 1.243 -14.021 1.00 90.88 90 PRO A CA 1
ATOM 703 C C . PRO A 1 90 ? -1.670 0.570 -12.662 1.00 90.88 90 PRO A C 1
ATOM 705 O O . PRO A 1 90 ? -2.590 -0.048 -12.142 1.00 90.88 90 PRO A O 1
ATOM 708 N N . LEU A 1 91 ? -0.501 0.761 -12.036 1.00 90.50 91 LEU A N 1
ATOM 709 C CA . LEU A 1 91 ? -0.226 0.244 -10.692 1.00 90.50 91 LEU A CA 1
ATOM 710 C C . LEU A 1 91 ? -1.072 0.930 -9.609 1.00 90.50 91 LEU A C 1
ATOM 712 O O . LEU A 1 91 ? -1.543 0.253 -8.700 1.00 90.50 91 LEU A O 1
ATOM 716 N N . ALA A 1 92 ? -1.285 2.247 -9.706 1.00 87.25 92 ALA A N 1
ATOM 717 C CA . ALA A 1 92 ? -2.171 2.968 -8.789 1.00 87.25 92 ALA A CA 1
ATOM 718 C C . ALA A 1 92 ? -3.630 2.531 -8.956 1.00 87.25 92 ALA A C 1
ATOM 720 O O . ALA A 1 92 ? -4.324 2.317 -7.966 1.00 87.25 92 ALA A O 1
ATOM 721 N N . THR A 1 93 ? -4.076 2.366 -10.201 1.00 88.56 93 THR A N 1
ATOM 722 C CA . THR A 1 93 ? -5.430 1.899 -10.525 1.00 88.56 93 THR A CA 1
ATOM 723 C C . THR A 1 93 ? -5.652 0.480 -10.006 1.00 88.56 93 THR A C 1
ATOM 725 O O . THR A 1 93 ? -6.647 0.223 -9.345 1.00 88.56 93 THR A O 1
ATOM 728 N N . HIS A 1 94 ? -4.688 -0.421 -10.216 1.00 89.00 94 HIS A N 1
ATOM 729 C CA . HIS A 1 94 ? -4.741 -1.810 -9.739 1.00 89.00 94 HIS A CA 1
ATOM 730 C C . HIS A 1 94 ? -4.749 -1.938 -8.206 1.00 89.00 94 HIS A C 1
ATOM 732 O O . HIS A 1 94 ? -5.059 -3.001 -7.680 1.00 89.00 94 HIS A O 1
ATOM 738 N N . ARG A 1 95 ? -4.400 -0.870 -7.479 1.00 85.38 95 ARG A N 1
ATOM 739 C CA . ARG A 1 95 ? -4.427 -0.801 -6.009 1.00 85.38 95 ARG A CA 1
ATOM 740 C C . ARG A 1 95 ? -5.562 0.041 -5.440 1.00 85.38 95 ARG A C 1
ATOM 742 O O . ARG A 1 95 ? -5.536 0.347 -4.251 1.00 85.38 95 ARG A O 1
ATOM 749 N N . ASP A 1 96 ? -6.502 0.470 -6.276 1.00 85.75 96 ASP A N 1
ATOM 750 C CA . ASP A 1 96 ? -7.565 1.392 -5.879 1.00 85.75 96 ASP A CA 1
ATOM 751 C C . ASP A 1 96 ? -7.018 2.647 -5.167 1.00 85.75 96 ASP A C 1
ATOM 753 O O . ASP A 1 96 ? -7.592 3.160 -4.201 1.00 85.75 96 ASP A O 1
ATOM 757 N N . MET A 1 97 ? -5.870 3.168 -5.624 1.00 85.06 97 MET A N 1
ATOM 758 C CA . MET A 1 97 ? -5.253 4.357 -5.022 1.00 85.06 97 MET A CA 1
ATOM 759 C C . MET A 1 97 ? -6.058 5.635 -5.280 1.00 85.06 97 MET A C 1
ATOM 761 O O . MET A 1 97 ? -5.889 6.605 -4.547 1.00 85.06 97 MET A O 1
ATOM 765 N N . ASN A 1 98 ? -6.993 5.629 -6.236 1.00 82.62 98 ASN A N 1
ATOM 766 C CA . ASN A 1 98 ? -8.055 6.641 -6.327 1.00 82.62 98 ASN A CA 1
ATOM 767 C C . ASN A 1 98 ? -8.900 6.717 -5.048 1.00 82.62 98 ASN A C 1
ATOM 769 O O . ASN A 1 98 ? -9.480 7.765 -4.770 1.00 82.62 98 ASN A O 1
ATOM 773 N N . VAL A 1 99 ? -9.002 5.615 -4.303 1.00 84.44 99 VAL A N 1
ATOM 774 C CA . VAL A 1 99 ? -9.751 5.531 -3.052 1.00 84.44 99 VAL A CA 1
ATOM 775 C C . VAL A 1 99 ? -8.815 5.673 -1.857 1.00 84.44 99 VAL A C 1
ATOM 777 O O . VAL A 1 99 ? -8.907 6.654 -1.117 1.00 84.44 99 VAL A O 1
ATOM 780 N N . TYR A 1 100 ? -7.870 4.747 -1.690 1.00 84.50 100 TYR A N 1
ATOM 781 C CA . TYR A 1 100 ? -6.995 4.712 -0.512 1.00 84.50 100 TYR A CA 1
ATOM 782 C C . TYR A 1 100 ? -5.995 5.876 -0.461 1.00 84.50 100 TYR A C 1
ATOM 784 O O . TYR A 1 100 ? -5.617 6.328 0.624 1.00 84.50 100 TYR A O 1
ATOM 792 N N . GLY A 1 101 ? -5.621 6.435 -1.616 1.00 83.06 101 GLY A N 1
ATOM 793 C CA . GLY A 1 101 ? -4.767 7.621 -1.700 1.00 83.06 101 GLY A CA 1
ATOM 794 C C . GLY A 1 101 ? -5.394 8.875 -1.086 1.00 83.06 101 GLY A C 1
ATOM 795 O O . GLY A 1 101 ? -4.657 9.710 -0.571 1.00 83.06 101 GLY A O 1
ATOM 796 N N . ARG A 1 102 ? -6.732 8.961 -1.050 1.00 84.38 102 ARG A N 1
ATOM 797 C CA . ARG A 1 102 ? -7.497 10.131 -0.569 1.00 84.38 102 ARG A CA 1
ATOM 798 C C . ARG A 1 102 ? -7.935 10.034 0.894 1.00 84.38 102 ARG A C 1
ATOM 800 O O . ARG A 1 102 ? -8.419 11.006 1.473 1.00 84.38 102 ARG A O 1
ATOM 807 N N . MET A 1 103 ? -7.809 8.853 1.497 1.00 85.06 103 MET A N 1
ATOM 808 C CA . MET A 1 103 ? -8.163 8.638 2.900 1.00 85.06 103 MET A CA 1
ATOM 809 C C . MET A 1 103 ? -7.165 9.330 3.822 1.00 85.06 103 MET A C 1
ATOM 811 O O . MET A 1 103 ? -5.960 9.250 3.594 1.00 85.06 103 MET A O 1
ATOM 815 N N . ALA A 1 104 ? -7.656 9.958 4.885 1.00 85.62 104 ALA A N 1
ATOM 816 C CA . ALA A 1 104 ? -6.830 10.522 5.941 1.00 85.62 104 ALA A CA 1
ATOM 817 C C . ALA A 1 104 ? -6.825 9.561 7.130 1.00 85.62 104 ALA A C 1
ATOM 819 O O . ALA A 1 104 ? -7.871 9.096 7.585 1.00 85.62 104 ALA A O 1
ATOM 820 N N . PHE A 1 105 ? -5.631 9.252 7.619 1.00 85.50 105 PHE A N 1
ATOM 821 C CA . PHE A 1 105 ? -5.483 8.320 8.719 1.00 85.50 105 PHE A CA 1
ATOM 822 C C . PHE A 1 105 ? -5.820 8.971 10.062 1.00 85.50 105 PHE A C 1
ATOM 824 O O . PHE A 1 105 ? -5.399 10.091 10.345 1.00 85.50 105 PHE A O 1
ATOM 831 N N . GLY A 1 106 ? -6.575 8.258 10.898 1.00 88.75 106 GLY A N 1
ATOM 832 C CA . GLY A 1 106 ? -6.819 8.657 12.282 1.00 88.75 106 GLY A CA 1
ATOM 833 C C . GLY A 1 106 ? -5.643 8.257 13.167 1.00 88.75 106 GLY A C 1
ATOM 834 O O . GLY A 1 106 ? -5.554 7.093 13.561 1.00 88.75 106 GLY A O 1
ATOM 835 N N . GLU A 1 107 ? -4.760 9.204 13.486 1.00 89.56 107 GLU A N 1
ATOM 836 C CA . GLU A 1 107 ? -3.539 8.972 14.274 1.00 89.56 107 GLU A CA 1
ATOM 837 C C . GLU A 1 107 ? -3.820 8.303 15.626 1.00 89.56 107 GLU A C 1
ATOM 839 O O . GLU A 1 107 ? -3.086 7.415 16.056 1.00 89.56 107 GLU A O 1
ATOM 844 N N . GLU A 1 108 ? -4.916 8.656 16.295 1.00 90.88 108 GLU A N 1
ATOM 845 C CA . GLU A 1 108 ? -5.296 8.059 17.576 1.00 90.88 108 GLU A CA 1
ATOM 846 C C . GLU A 1 108 ? -5.611 6.565 17.428 1.00 90.88 108 GLU A C 1
ATOM 848 O O . GLU A 1 108 ? -5.228 5.748 18.268 1.00 90.88 108 GLU A O 1
ATOM 853 N N . HIS A 1 109 ? -6.284 6.192 16.338 1.00 91.75 109 HIS A N 1
ATOM 854 C CA . HIS A 1 109 ? -6.641 4.807 16.048 1.00 91.75 109 HIS A CA 1
ATOM 855 C C . HIS A 1 109 ? -5.440 4.000 15.545 1.00 91.75 109 HIS A C 1
ATOM 857 O O . HIS A 1 109 ? -5.308 2.838 15.922 1.00 91.75 109 HIS A O 1
ATOM 863 N N . ILE A 1 110 ? -4.543 4.608 14.760 1.00 91.62 110 ILE A N 1
ATOM 864 C CA . ILE A 1 110 ? -3.276 3.985 14.353 1.00 91.62 110 ILE A CA 1
ATOM 865 C C . ILE A 1 110 ? -2.404 3.684 15.573 1.00 91.62 110 ILE A C 1
ATOM 867 O O . ILE A 1 110 ? -1.931 2.561 15.735 1.00 91.62 110 ILE A O 1
ATOM 871 N N . ASN A 1 111 ? -2.210 4.660 16.460 1.00 92.31 111 ASN A N 1
ATOM 872 C CA . ASN A 1 111 ? -1.378 4.467 17.646 1.00 92.31 111 ASN A CA 1
ATOM 873 C C . ASN A 1 111 ? -1.964 3.401 18.582 1.00 92.31 111 ASN A C 1
ATOM 875 O O . ASN A 1 111 ? -1.224 2.558 19.090 1.00 92.31 111 ASN A O 1
ATOM 879 N N . ALA A 1 112 ? -3.290 3.384 18.753 1.00 90.12 112 ALA A N 1
ATOM 880 C CA . ALA A 1 112 ? -3.970 2.318 19.484 1.00 90.12 112 ALA A CA 1
ATOM 881 C C . ALA A 1 112 ? -3.772 0.946 18.820 1.00 90.12 112 ALA A C 1
ATOM 883 O O . ALA A 1 112 ? -3.532 -0.041 19.514 1.00 90.12 112 ALA A O 1
ATOM 884 N N . LEU A 1 113 ? -3.836 0.877 17.487 1.00 91.44 113 LEU A N 1
ATOM 885 C CA . LEU A 1 113 ? -3.607 -0.354 16.738 1.00 91.44 113 LEU A CA 1
ATOM 886 C C . LEU A 1 113 ? -2.189 -0.889 16.971 1.00 91.44 113 LEU A C 1
ATOM 888 O O . LEU A 1 113 ? -2.049 -2.051 17.344 1.00 91.44 113 LEU A O 1
ATOM 892 N N . TYR A 1 114 ? -1.157 -0.052 16.832 1.00 92.50 114 TYR A N 1
ATOM 893 C CA . TYR A 1 114 ? 0.227 -0.459 17.098 1.00 92.50 114 TYR A CA 1
ATOM 894 C C . TYR A 1 114 ? 0.415 -0.965 18.528 1.00 92.50 114 TYR A C 1
ATOM 896 O O . TYR A 1 114 ? 0.944 -2.058 18.721 1.00 92.50 114 TYR A O 1
ATOM 904 N N . TYR A 1 115 ? -0.101 -0.227 19.513 1.00 89.81 115 TYR A N 1
ATOM 905 C CA . TYR A 1 115 ? -0.033 -0.627 20.916 1.00 89.81 115 TYR A CA 1
ATOM 906 C C . TYR A 1 115 ? -0.657 -2.009 21.153 1.00 89.81 115 TYR A C 1
ATOM 908 O O . TYR A 1 115 ? -0.051 -2.870 21.787 1.00 89.81 115 TYR A O 1
ATOM 916 N N . LEU A 1 116 ? -1.853 -2.262 20.615 1.00 87.75 116 LEU A N 1
ATOM 917 C CA . LEU A 1 116 ? -2.538 -3.543 20.802 1.00 87.75 116 LEU A CA 1
ATOM 918 C C . LEU A 1 116 ? -1.809 -4.709 20.122 1.00 87.75 116 LEU A C 1
ATOM 920 O O . LEU A 1 116 ? -1.807 -5.821 20.649 1.00 87.75 116 LEU A O 1
ATOM 924 N N . ILE A 1 117 ? -1.190 -4.468 18.966 1.00 89.81 117 ILE A N 1
ATOM 925 C CA . ILE A 1 117 ? -0.409 -5.484 18.250 1.00 89.81 117 ILE A CA 1
ATOM 926 C C . ILE A 1 117 ? 0.840 -5.852 19.051 1.00 89.81 117 ILE A C 1
ATOM 928 O O . ILE A 1 117 ? 1.127 -7.035 19.223 1.00 89.81 117 ILE A O 1
ATOM 932 N N . GLU A 1 118 ? 1.543 -4.860 19.594 1.00 89.50 118 GLU A N 1
ATOM 933 C CA . GLU A 1 118 ? 2.694 -5.075 20.476 1.00 89.50 118 GLU A CA 1
ATOM 934 C C . GLU A 1 118 ? 2.294 -5.855 21.738 1.00 89.50 118 GLU A C 1
ATOM 936 O O . GLU A 1 118 ? 2.952 -6.834 22.087 1.00 89.50 118 GLU A O 1
ATOM 941 N N . GLN A 1 119 ? 1.166 -5.507 22.370 1.00 86.06 119 GLN A N 1
ATOM 942 C CA . GLN A 1 119 ? 0.637 -6.241 23.530 1.00 86.06 119 GLN A CA 1
ATOM 943 C C . GLN A 1 119 ? 0.277 -7.700 23.212 1.00 86.06 119 GLN A C 1
ATOM 945 O O . GLN A 1 119 ? 0.383 -8.560 24.084 1.00 86.06 119 GLN A O 1
ATOM 950 N N . LYS A 1 120 ? -0.122 -8.006 21.970 1.00 85.94 120 LYS A N 1
ATOM 951 C CA . LYS A 1 120 ? -0.371 -9.384 21.516 1.00 85.94 120 LYS A CA 1
ATOM 952 C C . LYS A 1 120 ? 0.893 -10.159 21.131 1.00 85.94 120 LYS A C 1
ATOM 954 O O . LYS A 1 120 ? 0.771 -11.317 20.750 1.00 85.94 120 LYS A O 1
ATOM 959 N N . GLY A 1 121 ? 2.083 -9.570 21.263 1.00 87.69 121 GLY A N 1
ATOM 960 C CA . GLY A 1 121 ? 3.353 -10.215 20.915 1.00 87.69 121 GLY A CA 1
ATOM 961 C C . GLY A 1 121 ? 3.804 -9.973 19.472 1.00 87.69 121 GLY A C 1
ATOM 962 O O . GLY A 1 121 ? 4.732 -10.628 19.004 1.00 87.69 121 GLY A O 1
ATOM 963 N N . GLY A 1 122 ? 3.180 -9.020 18.773 1.00 90.00 122 GLY A N 1
ATOM 964 C CA . GLY A 1 122 ? 3.534 -8.622 17.414 1.00 90.00 122 GLY A CA 1
ATOM 965 C C . GLY A 1 122 ? 2.570 -9.130 16.340 1.00 90.00 122 GLY A C 1
ATOM 966 O O . GLY A 1 122 ? 1.596 -9.836 16.603 1.00 90.00 122 GLY A O 1
ATOM 967 N N . LEU A 1 123 ? 2.850 -8.744 15.091 1.00 90.06 123 LEU A N 1
ATOM 968 C CA . LEU A 1 123 ? 1.976 -9.012 13.944 1.00 90.06 123 LEU A CA 1
ATOM 969 C C . LEU A 1 123 ? 1.769 -10.512 13.685 1.00 90.06 123 LEU A C 1
ATOM 971 O O . LEU A 1 123 ? 0.674 -10.906 13.296 1.00 90.06 123 LEU A O 1
ATOM 975 N N . SER A 1 124 ? 2.782 -11.350 13.926 1.00 90.31 124 SER A N 1
ATOM 976 C CA . SER A 1 124 ? 2.722 -12.810 13.737 1.00 90.31 124 SER A CA 1
ATOM 977 C C . SER A 1 124 ? 1.717 -13.510 14.660 1.00 90.31 124 SER A C 1
ATOM 979 O O . SER A 1 124 ? 1.286 -14.620 14.359 1.00 90.31 124 SER A O 1
ATOM 981 N N . CYS A 1 125 ? 1.325 -12.865 15.763 1.00 88.62 125 CYS A N 1
ATOM 982 C CA . CYS A 1 125 ? 0.351 -13.377 16.727 1.00 88.62 125 CYS A CA 1
ATOM 983 C C . CYS A 1 125 ? -1.101 -13.000 16.387 1.00 88.62 125 CYS A C 1
ATOM 985 O O . CYS A 1 125 ? -2.026 -13.387 17.103 1.00 88.62 125 CYS A O 1
ATOM 987 N N . LEU A 1 126 ? -1.318 -12.234 15.316 1.00 87.62 126 LEU A N 1
ATOM 988 C CA . LEU A 1 126 ? -2.648 -11.959 14.781 1.00 87.62 126 LEU A CA 1
ATOM 989 C C . LEU A 1 126 ? -3.042 -13.007 13.737 1.00 87.62 126 LEU A C 1
ATOM 991 O O . LEU A 1 126 ? -2.214 -13.782 13.257 1.00 87.62 126 LEU A O 1
ATOM 995 N N . ASP A 1 127 ? -4.312 -12.995 13.340 1.00 87.19 127 ASP A N 1
ATOM 996 C CA . ASP A 1 127 ? -4.759 -13.772 12.188 1.00 87.19 127 ASP A CA 1
ATOM 997 C C . ASP A 1 127 ? -4.047 -13.292 10.911 1.00 87.19 127 ASP A C 1
ATOM 999 O O . ASP A 1 127 ? -4.311 -12.201 10.393 1.00 87.19 127 ASP A O 1
ATOM 1003 N N . GLN A 1 128 ? -3.142 -14.130 10.406 1.00 87.00 128 GLN A N 1
ATOM 1004 C CA . GLN A 1 128 ? -2.329 -13.833 9.231 1.00 87.00 128 GLN A CA 1
ATOM 1005 C C . GLN A 1 128 ? -3.161 -13.735 7.954 1.00 87.00 128 GLN A C 1
ATOM 1007 O O . GLN A 1 128 ? -2.780 -12.990 7.052 1.00 87.00 128 GLN A O 1
ATOM 1012 N N . HIS A 1 129 ? -4.300 -14.433 7.881 1.00 85.56 129 HIS A N 1
ATOM 1013 C CA . HIS A 1 129 ? -5.183 -14.358 6.722 1.00 85.56 129 HIS A CA 1
ATOM 1014 C C . HIS A 1 129 ? -5.794 -12.958 6.589 1.00 85.56 129 HIS A C 1
ATOM 1016 O O . HIS A 1 129 ? -5.832 -12.396 5.496 1.00 85.56 129 HIS A O 1
ATOM 1022 N N . THR A 1 130 ? -6.227 -12.369 7.705 1.00 81.88 130 THR A N 1
ATOM 1023 C CA . THR A 1 130 ? -6.858 -11.043 7.702 1.00 81.88 130 THR A CA 1
ATOM 1024 C C . THR A 1 130 ? -5.838 -9.905 7.717 1.00 81.88 130 THR A C 1
ATOM 1026 O O . THR A 1 130 ? -6.008 -8.909 7.015 1.00 81.88 130 THR A O 1
ATOM 1029 N N . PHE A 1 131 ? -4.768 -10.028 8.506 1.00 86.44 131 PHE A N 1
ATOM 1030 C CA . PHE A 1 131 ? -3.892 -8.896 8.820 1.00 86.44 131 PHE A CA 1
ATOM 1031 C C . PHE A 1 131 ? -2.470 -9.009 8.270 1.00 86.44 131 PHE A C 1
ATOM 1033 O O . PHE A 1 131 ? -1.807 -7.980 8.129 1.00 86.44 131 PHE A O 1
ATOM 1040 N N . GLY A 1 132 ? -2.003 -10.215 7.930 1.00 86.06 132 GLY A N 1
ATOM 1041 C CA . GLY A 1 132 ? -0.591 -10.477 7.623 1.00 86.06 132 GLY A CA 1
ATOM 1042 C C . GLY A 1 132 ? -0.048 -9.678 6.436 1.00 86.06 132 GLY A C 1
ATOM 1043 O O . GLY A 1 132 ? 1.097 -9.239 6.462 1.00 86.06 132 GLY A O 1
ATOM 1044 N N . TYR A 1 133 ? -0.880 -9.420 5.423 1.00 84.50 133 TYR A N 1
ATOM 1045 C CA . TYR A 1 133 ? -0.503 -8.606 4.258 1.00 84.50 133 TYR A CA 1
ATOM 1046 C C . TYR A 1 133 ? -1.034 -7.176 4.310 1.00 84.50 133 TYR A C 1
ATOM 1048 O O . TYR A 1 133 ? -0.375 -6.251 3.837 1.00 84.50 133 TYR A O 1
ATOM 1056 N N . VAL A 1 134 ? -2.226 -6.990 4.876 1.00 86.50 134 VAL A N 1
ATOM 1057 C CA . VAL A 1 134 ? -2.920 -5.701 4.848 1.00 86.50 134 VAL A CA 1
ATOM 1058 C C . VAL A 1 134 ? -2.257 -4.699 5.794 1.00 86.50 134 VAL A C 1
ATOM 1060 O O . VAL A 1 134 ? -2.049 -3.550 5.407 1.00 86.50 134 VAL A O 1
ATOM 1063 N N . LEU A 1 135 ? -1.881 -5.121 7.009 1.00 89.94 135 LEU A N 1
ATOM 1064 C CA . LEU A 1 135 ? -1.288 -4.213 7.994 1.00 89.94 135 LEU A CA 1
ATOM 1065 C C . LEU A 1 135 ? 0.093 -3.692 7.588 1.00 89.94 135 LEU A C 1
ATOM 1067 O O . LEU A 1 135 ? 0.288 -2.482 7.684 1.00 89.94 135 LEU A O 1
ATOM 1071 N N . PRO A 1 136 ? 1.036 -4.513 7.090 1.00 91.44 136 PRO A N 1
ATOM 1072 C CA . PRO A 1 136 ? 2.312 -3.971 6.636 1.00 91.44 136 PRO A CA 1
ATOM 1073 C C . PRO A 1 136 ? 2.177 -3.047 5.427 1.00 91.44 136 PRO A C 1
ATOM 1075 O O . PRO A 1 136 ? 2.894 -2.057 5.330 1.00 91.44 136 PRO A O 1
ATOM 1078 N N . LEU A 1 137 ? 1.251 -3.337 4.506 1.00 87.25 137 LEU A N 1
ATOM 1079 C CA . LEU A 1 137 ? 1.000 -2.446 3.375 1.00 87.25 137 LEU A CA 1
ATOM 1080 C C . LEU A 1 137 ? 0.471 -1.088 3.853 1.00 87.25 137 LEU A C 1
ATOM 1082 O O . LEU A 1 137 ? 0.915 -0.043 3.383 1.00 87.25 137 LEU A O 1
ATOM 1086 N N . PHE A 1 138 ? -0.455 -1.102 4.807 1.00 88.50 138 PHE A N 1
ATOM 1087 C CA . PHE A 1 138 ? -0.963 0.111 5.431 1.00 88.50 138 PHE A CA 1
ATOM 1088 C C . PHE A 1 138 ? 0.130 0.902 6.158 1.00 88.50 138 PHE A C 1
ATOM 1090 O O . PHE A 1 138 ? 0.211 2.115 5.991 1.00 88.50 138 PHE A O 1
ATOM 1097 N N . ASP A 1 139 ? 0.980 0.216 6.920 1.00 92.06 139 ASP A N 1
ATOM 1098 C CA . ASP A 1 139 ? 2.116 0.802 7.634 1.00 92.06 139 ASP A CA 1
ATOM 1099 C C . ASP A 1 139 ? 3.093 1.476 6.658 1.00 92.06 139 ASP A C 1
ATOM 1101 O O . ASP A 1 139 ? 3.470 2.618 6.883 1.00 92.06 139 ASP A O 1
ATOM 1105 N N . ILE A 1 140 ? 3.377 0.874 5.493 1.00 91.25 140 ILE A N 1
ATOM 1106 C CA . ILE A 1 140 ? 4.152 1.528 4.420 1.00 91.25 140 ILE A CA 1
ATOM 1107 C C . ILE A 1 140 ? 3.486 2.837 3.962 1.00 91.25 140 ILE A C 1
ATOM 1109 O O . ILE A 1 140 ? 4.165 3.853 3.821 1.00 91.25 140 ILE A O 1
ATOM 1113 N N . VAL A 1 141 ? 2.167 2.843 3.729 1.00 88.50 141 VAL A N 1
ATOM 1114 C CA . VAL A 1 141 ? 1.448 4.054 3.286 1.00 88.50 141 VAL A CA 1
ATOM 1115 C C . VAL A 1 141 ? 1.438 5.126 4.379 1.00 88.50 141 VAL A C 1
ATOM 1117 O O . VAL A 1 141 ? 1.632 6.305 4.076 1.00 88.50 141 VAL A O 1
ATOM 1120 N N . HIS A 1 142 ? 1.232 4.739 5.641 1.00 89.50 142 HIS A N 1
ATOM 1121 C CA . HIS A 1 142 ? 1.315 5.644 6.791 1.00 89.50 142 HIS A CA 1
ATOM 1122 C C . HIS A 1 142 ? 2.714 6.250 6.905 1.00 89.50 142 HIS A C 1
ATOM 1124 O O . HIS A 1 142 ? 2.842 7.470 6.866 1.00 89.50 142 HIS A O 1
ATOM 1130 N N . SER A 1 143 ? 3.752 5.415 6.886 1.00 91.25 143 SER A N 1
ATOM 1131 C CA . SER A 1 143 ? 5.164 5.803 6.876 1.00 91.25 143 SER A CA 1
ATOM 1132 C C . SER A 1 143 ? 5.540 6.748 5.741 1.00 91.25 143 SER A C 1
ATOM 1134 O O . SER A 1 143 ? 6.242 7.733 5.967 1.00 91.25 143 SER A O 1
ATOM 1136 N N . CYS A 1 144 ? 5.047 6.508 4.520 1.00 88.75 144 CYS A N 1
ATOM 1137 C CA . CYS A 1 144 ? 5.225 7.443 3.407 1.00 88.75 144 CYS A CA 1
ATOM 1138 C C . CYS A 1 144 ? 4.647 8.829 3.718 1.00 88.75 144 CYS A C 1
ATOM 1140 O O . CYS A 1 144 ? 5.236 9.836 3.329 1.00 88.75 144 CYS A O 1
ATOM 1142 N N . ARG A 1 145 ? 3.491 8.887 4.392 1.00 86.44 145 ARG A N 1
ATOM 1143 C CA . ARG A 1 145 ? 2.786 10.140 4.692 1.00 86.44 145 ARG A CA 1
ATOM 1144 C C . ARG A 1 145 ? 3.389 10.908 5.862 1.00 86.44 145 ARG A C 1
ATOM 1146 O O . ARG A 1 145 ? 3.365 12.134 5.869 1.00 86.44 145 ARG A O 1
ATOM 1153 N N . THR A 1 146 ? 3.923 10.203 6.848 1.00 88.06 146 THR A N 1
ATOM 1154 C CA . THR A 1 146 ? 4.502 10.807 8.055 1.00 88.06 146 THR A CA 1
ATOM 1155 C C . THR A 1 146 ? 6.011 11.005 7.957 1.00 88.06 146 THR A C 1
ATOM 1157 O O . THR A 1 146 ? 6.585 11.716 8.779 1.00 88.06 146 THR A O 1
ATOM 1160 N N . GLY A 1 147 ? 6.668 10.385 6.972 1.00 87.81 147 GLY A N 1
ATOM 1161 C CA . GLY A 1 147 ? 8.126 10.366 6.871 1.00 87.81 147 GLY A CA 1
ATOM 1162 C C . GLY A 1 147 ? 8.794 9.539 7.974 1.00 87.81 147 GLY A C 1
ATOM 1163 O O . GLY A 1 147 ? 9.948 9.798 8.310 1.00 87.81 147 GLY A O 1
ATOM 1164 N N . SER A 1 148 ? 8.081 8.573 8.564 1.00 90.06 148 SER A N 1
ATOM 1165 C CA . SER A 1 148 ? 8.619 7.662 9.582 1.00 90.06 148 SER A CA 1
ATOM 1166 C C . SER A 1 148 ? 8.961 6.292 8.991 1.00 90.06 148 SER A C 1
ATOM 1168 O O . SER A 1 148 ? 8.305 5.866 8.041 1.00 90.06 148 SER A O 1
ATOM 1170 N N . PRO A 1 149 ? 9.926 5.544 9.552 1.00 92.56 149 PRO A N 1
ATOM 1171 C CA . PRO A 1 149 ? 10.160 4.166 9.129 1.00 92.56 149 PRO A CA 1
ATOM 1172 C C . PRO A 1 149 ? 8.931 3.279 9.418 1.00 92.56 149 PRO A C 1
ATOM 1174 O O . PRO A 1 149 ? 8.219 3.555 10.391 1.00 92.56 149 PRO A O 1
ATOM 1177 N N . PRO A 1 150 ? 8.662 2.237 8.606 1.00 93.44 150 PRO A N 1
ATOM 1178 C CA . PRO A 1 150 ? 7.593 1.276 8.873 1.00 93.44 150 PRO A CA 1
ATOM 1179 C C . PRO A 1 150 ? 7.876 0.506 10.165 1.00 93.44 150 PRO A C 1
ATOM 1181 O O . PRO A 1 150 ? 9.024 0.140 10.437 1.00 93.44 150 PRO A O 1
ATOM 1184 N N . ARG A 1 151 ? 6.842 0.262 10.974 1.00 92.81 151 ARG A N 1
ATOM 1185 C CA . ARG A 1 151 ? 6.950 -0.503 12.228 1.00 92.81 151 ARG A CA 1
ATOM 1186 C C . ARG A 1 151 ? 6.956 -2.010 12.006 1.00 92.81 151 ARG A C 1
ATOM 1188 O O . ARG A 1 151 ? 7.528 -2.745 12.810 1.00 92.81 151 ARG A O 1
ATOM 1195 N N . PHE A 1 152 ? 6.316 -2.485 10.943 1.00 92.56 152 PHE A N 1
ATOM 1196 C CA . PHE A 1 152 ? 6.252 -3.902 10.612 1.00 92.56 152 PHE A CA 1
ATOM 1197 C C . PHE A 1 152 ? 7.315 -4.276 9.585 1.00 92.56 152 PHE A C 1
ATOM 1199 O O . PHE A 1 152 ? 7.714 -3.480 8.736 1.00 92.56 152 PHE A O 1
ATOM 1206 N N . SER A 1 153 ? 7.783 -5.522 9.644 1.00 90.56 153 SER A N 1
ATOM 1207 C CA . SER A 1 153 ? 8.653 -6.067 8.603 1.00 90.56 153 SER A CA 1
ATOM 1208 C C . SER A 1 153 ? 7.914 -6.142 7.266 1.00 90.56 153 SER A C 1
ATOM 1210 O O . SER A 1 153 ? 6.707 -6.385 7.226 1.00 90.56 153 SER A O 1
ATOM 1212 N N . CYS A 1 154 ? 8.647 -5.970 6.163 1.00 87.62 154 CYS A N 1
ATOM 1213 C CA . CYS A 1 154 ? 8.069 -6.121 4.834 1.00 87.62 154 CYS A CA 1
ATOM 1214 C C . CYS A 1 154 ? 7.536 -7.556 4.663 1.00 87.62 154 CYS A C 1
ATOM 1216 O O . CYS A 1 154 ? 8.303 -8.504 4.847 1.00 87.62 154 CYS A O 1
ATOM 1218 N N . PRO A 1 155 ? 6.262 -7.749 4.274 1.00 80.06 155 PRO A N 1
ATOM 1219 C CA . PRO A 1 155 ? 5.704 -9.079 4.047 1.00 80.06 155 PRO A CA 1
ATOM 1220 C C . PRO A 1 155 ? 6.143 -9.645 2.689 1.00 80.06 155 PRO A C 1
ATOM 1222 O O . PRO A 1 155 ? 5.857 -10.797 2.374 1.00 80.06 155 PRO A O 1
ATOM 1225 N N . ARG A 1 156 ? 6.790 -8.824 1.852 1.00 85.00 156 ARG A N 1
ATOM 1226 C CA . ARG A 1 156 ? 7.254 -9.177 0.512 1.00 85.00 156 ARG A CA 1
ATOM 1227 C C . ARG A 1 156 ? 8.760 -9.385 0.509 1.00 85.00 156 ARG A C 1
ATOM 1229 O O . ARG A 1 156 ? 9.503 -8.707 1.217 1.00 85.00 156 ARG A O 1
ATOM 1236 N N . GLN A 1 157 ? 9.209 -10.308 -0.329 1.00 86.38 157 GLN A N 1
ATOM 1237 C CA . GLN A 1 157 ? 10.624 -10.517 -0.611 1.00 86.38 157 GLN A CA 1
ATOM 1238 C C . GLN A 1 157 ? 10.932 -9.992 -2.006 1.00 86.38 157 GLN A C 1
ATOM 1240 O O . GLN A 1 157 ? 10.080 -10.049 -2.888 1.00 86.38 157 GLN A O 1
ATOM 1245 N N . LEU A 1 158 ? 12.146 -9.484 -2.213 1.00 88.88 158 LEU A N 1
ATOM 1246 C CA . LEU A 1 158 ? 12.571 -9.065 -3.541 1.00 88.88 158 LEU A CA 1
ATOM 1247 C C . LEU A 1 158 ? 12.625 -10.273 -4.482 1.00 88.88 158 LEU A C 1
ATOM 1249 O O . LEU A 1 158 ? 13.422 -11.187 -4.272 1.00 88.88 158 LEU A O 1
ATOM 1253 N N . GLU A 1 159 ? 11.855 -10.226 -5.564 1.00 85.12 159 GLU A N 1
ATOM 1254 C CA . GLU A 1 159 ? 11.873 -11.245 -6.610 1.00 85.12 159 GLU A CA 1
ATOM 1255 C C . GLU A 1 159 ? 12.637 -10.732 -7.834 1.00 85.12 159 GLU A C 1
ATOM 1257 O O . GLU A 1 159 ? 12.375 -9.642 -8.353 1.00 85.12 159 GLU A O 1
ATOM 1262 N N . SER A 1 160 ? 13.599 -11.513 -8.337 1.00 85.00 160 SER A N 1
ATOM 1263 C CA . SER A 1 160 ? 14.280 -11.150 -9.582 1.00 85.00 160 SER A CA 1
ATOM 1264 C C . SER A 1 160 ? 13.345 -11.381 -10.767 1.00 85.00 160 SER A C 1
ATOM 1266 O O . SER A 1 160 ? 13.162 -12.514 -11.199 1.00 85.00 160 SER A O 1
ATOM 1268 N N . MET A 1 161 ? 12.780 -10.305 -11.321 1.00 87.12 161 MET A N 1
ATOM 1269 C CA . MET A 1 161 ? 11.833 -10.403 -12.442 1.00 87.12 161 MET A CA 1
ATOM 1270 C C . MET A 1 161 ? 12.478 -11.000 -13.702 1.00 87.12 161 MET A C 1
ATOM 1272 O O . MET A 1 161 ? 11.855 -11.813 -14.379 1.00 87.12 161 MET A O 1
ATOM 1276 N N . LEU A 1 162 ? 13.740 -10.640 -13.972 1.00 83.88 162 LEU A N 1
ATOM 1277 C CA . LEU A 1 162 ? 14.506 -11.113 -15.130 1.00 83.88 162 LEU A CA 1
ATOM 1278 C C . LEU A 1 162 ? 14.970 -12.569 -14.965 1.00 83.88 162 LEU A C 1
ATOM 1280 O O . LEU A 1 162 ? 14.690 -13.413 -15.811 1.00 83.88 162 LEU A O 1
ATOM 1284 N N . HIS A 1 163 ? 15.658 -12.887 -13.862 1.00 79.75 163 HIS A N 1
ATOM 1285 C CA . HIS A 1 163 ? 16.225 -14.228 -13.658 1.00 79.75 163 HIS A CA 1
ATOM 1286 C C . HIS A 1 163 ? 15.180 -15.259 -13.216 1.00 79.75 163 HIS A C 1
ATOM 1288 O O . HIS A 1 163 ? 15.362 -16.450 -13.445 1.00 79.75 163 HIS A O 1
ATOM 1294 N N . GLY A 1 164 ? 14.078 -14.814 -12.608 1.00 77.94 164 GLY A N 1
ATOM 1295 C CA . GLY A 1 164 ? 12.965 -15.671 -12.196 1.00 77.94 164 GLY A CA 1
ATOM 1296 C C . GLY A 1 164 ? 12.015 -16.049 -13.334 1.00 77.94 164 GLY A C 1
ATOM 1297 O O . GLY A 1 164 ? 11.051 -16.768 -13.099 1.00 77.94 164 GLY A O 1
ATOM 1298 N N . GLY A 1 165 ? 12.242 -15.553 -14.557 1.00 85.12 165 GLY A N 1
ATOM 1299 C CA . GLY A 1 165 ? 11.388 -15.833 -15.716 1.00 85.12 165 GLY A CA 1
ATOM 1300 C C . GLY A 1 165 ? 9.999 -15.183 -15.665 1.00 85.12 165 GLY A C 1
ATOM 1301 O O . GLY A 1 165 ? 9.185 -15.445 -16.548 1.00 85.12 165 GLY A O 1
ATOM 1302 N N . LEU A 1 166 ? 9.739 -14.331 -14.667 1.00 89.12 166 LEU A N 1
ATOM 1303 C CA . LEU A 1 166 ? 8.484 -13.591 -14.489 1.00 89.12 166 LEU A CA 1
ATOM 1304 C C . LEU A 1 166 ? 8.312 -12.475 -15.528 1.00 89.12 166 LEU A C 1
ATOM 1306 O O . LEU A 1 166 ? 7.196 -12.025 -15.785 1.00 89.12 166 LEU A O 1
ATOM 1310 N N . TRP A 1 167 ? 9.421 -12.032 -16.117 1.00 94.06 167 TRP A N 1
ATOM 1311 C CA . TRP A 1 167 ? 9.469 -11.024 -17.159 1.00 94.06 167 TRP A CA 1
ATOM 1312 C C . TRP A 1 167 ? 10.588 -11.347 -18.151 1.00 94.06 167 TRP A C 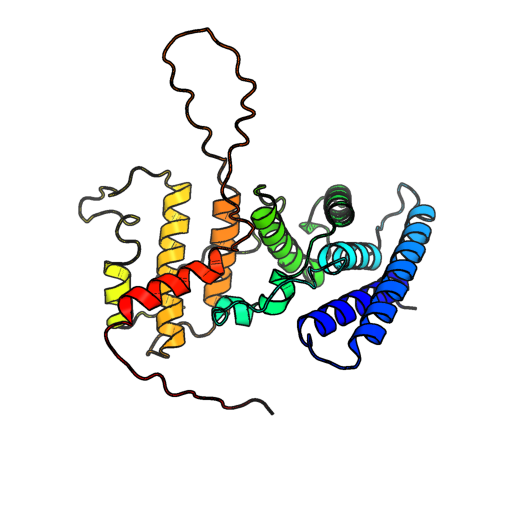1
ATOM 1314 O O . TRP A 1 167 ? 11.734 -11.572 -17.760 1.00 94.06 167 TRP A O 1
ATOM 1324 N N . LYS A 1 168 ? 10.257 -11.361 -19.444 1.00 95.56 168 LYS A N 1
ATOM 1325 C CA . LYS A 1 168 ? 11.204 -11.536 -20.549 1.00 95.56 168 LYS A CA 1
ATOM 1326 C C . LYS A 1 168 ? 11.184 -10.260 -21.392 1.00 95.56 168 LYS A C 1
ATOM 1328 O O . LYS A 1 168 ? 10.231 -10.070 -22.143 1.00 95.56 168 LYS A O 1
ATOM 1333 N N . PRO A 1 169 ? 12.167 -9.357 -21.238 1.00 94.50 169 PRO A N 1
ATOM 1334 C CA . PRO A 1 169 ? 12.147 -8.077 -21.932 1.00 94.50 169 PRO A CA 1
ATOM 1335 C C . PRO A 1 169 ? 12.276 -8.279 -23.448 1.00 94.50 169 PRO A C 1
ATOM 1337 O O . PRO A 1 169 ? 13.084 -9.085 -23.910 1.00 94.50 169 PRO A O 1
ATOM 1340 N N . ASP A 1 170 ? 11.460 -7.548 -24.207 1.00 96.19 170 ASP A N 1
ATOM 1341 C CA . ASP A 1 170 ? 11.557 -7.438 -25.661 1.00 96.19 170 ASP A CA 1
ATOM 1342 C C . ASP A 1 170 ? 12.718 -6.487 -26.040 1.00 96.19 170 ASP A C 1
ATOM 1344 O O . ASP A 1 170 ? 13.317 -5.863 -25.156 1.00 96.19 170 ASP A O 1
ATOM 1348 N N . PRO A 1 171 ? 13.089 -6.359 -27.329 1.00 96.44 171 PRO A N 1
ATOM 1349 C CA . PRO A 1 171 ? 14.184 -5.473 -27.729 1.00 96.44 171 PRO A CA 1
ATOM 1350 C C . PRO A 1 171 ? 14.012 -4.018 -27.259 1.00 96.44 171 PRO A C 1
ATOM 1352 O O . PRO A 1 171 ? 14.993 -3.388 -26.866 1.00 96.44 171 PRO A O 1
ATOM 1355 N N . GLU A 1 172 ? 12.778 -3.507 -27.237 1.00 96.12 172 GLU A N 1
ATOM 1356 C CA . GLU A 1 172 ? 12.458 -2.154 -26.763 1.00 96.12 172 GLU A CA 1
ATOM 1357 C C . GLU A 1 172 ? 12.698 -2.014 -25.250 1.00 96.12 172 GLU A C 1
ATOM 1359 O O . GLU A 1 172 ? 13.386 -1.096 -24.806 1.00 96.12 172 GLU A O 1
ATOM 1364 N N . ALA A 1 173 ? 12.226 -2.966 -24.442 1.00 94.81 173 ALA A N 1
ATOM 1365 C CA . ALA A 1 173 ? 12.487 -3.000 -23.008 1.00 94.81 173 ALA A CA 1
ATOM 1366 C C . ALA A 1 173 ? 13.981 -3.166 -22.696 1.00 94.81 173 ALA A C 1
ATOM 1368 O O . ALA A 1 173 ? 14.483 -2.544 -21.761 1.00 94.81 173 ALA A O 1
ATOM 1369 N N . ILE A 1 174 ? 14.716 -3.966 -23.476 1.00 93.75 174 ILE A N 1
ATOM 1370 C CA . ILE A 1 174 ? 16.175 -4.084 -23.336 1.00 93.75 174 ILE A CA 1
ATOM 1371 C C . ILE A 1 174 ? 16.833 -2.719 -23.568 1.00 93.75 174 ILE A C 1
ATOM 1373 O O . ILE A 1 174 ? 17.641 -2.295 -22.745 1.00 93.75 174 ILE A O 1
ATOM 1377 N N . GLN A 1 175 ? 16.451 -2.002 -24.628 1.00 93.94 175 GLN A N 1
ATOM 1378 C CA . GLN A 1 175 ? 16.963 -0.658 -24.911 1.00 93.94 175 GLN A CA 1
ATOM 1379 C C . GLN A 1 175 ? 16.610 0.351 -23.805 1.00 93.94 175 GLN A C 1
ATOM 1381 O O . GLN A 1 175 ? 17.418 1.206 -23.440 1.00 93.94 175 GLN A O 1
ATOM 1386 N N . MET A 1 176 ? 15.419 0.259 -23.215 1.00 93.31 176 MET A N 1
ATOM 1387 C CA . MET A 1 176 ? 15.073 1.098 -22.067 1.00 93.31 176 MET A CA 1
ATOM 1388 C C . MET A 1 176 ? 15.922 0.765 -20.840 1.00 93.31 176 MET A C 1
ATOM 1390 O O . MET A 1 176 ? 16.358 1.674 -20.141 1.00 93.31 176 MET A O 1
ATOM 1394 N N . LEU A 1 177 ? 16.213 -0.513 -20.583 1.00 90.06 177 LEU A N 1
ATOM 1395 C CA . LEU A 1 177 ? 17.076 -0.921 -19.472 1.00 90.06 177 LEU A CA 1
ATOM 1396 C C . LEU A 1 177 ? 18.518 -0.422 -19.628 1.00 90.06 177 LEU A C 1
ATOM 1398 O O . LEU A 1 177 ? 19.170 -0.199 -18.608 1.00 90.06 177 LEU A O 1
ATOM 1402 N N . THR A 1 178 ? 19.020 -0.214 -20.853 1.00 88.50 178 THR A N 1
ATOM 1403 C CA . THR A 1 178 ? 20.374 0.340 -21.044 1.00 88.50 178 THR A CA 1
ATOM 1404 C C . THR A 1 178 ? 20.475 1.807 -20.652 1.00 88.50 178 THR A C 1
ATOM 1406 O O . THR A 1 178 ? 21.566 2.260 -20.350 1.00 88.50 178 THR A O 1
ATOM 1409 N N . THR A 1 179 ? 19.364 2.548 -20.648 1.00 89.00 179 THR A N 1
ATOM 1410 C CA . THR A 1 179 ? 19.350 3.978 -20.295 1.00 89.00 179 THR A CA 1
ATOM 1411 C C . THR A 1 179 ? 18.807 4.209 -18.884 1.00 89.00 179 THR A C 1
ATOM 1413 O O . THR A 1 179 ? 19.392 4.935 -18.078 1.00 89.00 179 THR A O 1
ATOM 1416 N N . LEU A 1 180 ? 17.697 3.560 -18.532 1.00 88.44 180 LEU A N 1
ATOM 1417 C CA . LEU A 1 180 ? 17.024 3.753 -17.257 1.00 88.44 180 LEU A CA 1
ATOM 1418 C C . LEU A 1 180 ? 17.750 3.011 -16.130 1.00 88.44 180 LEU A C 1
ATOM 1420 O O . LEU A 1 180 ? 17.820 1.780 -16.111 1.00 88.44 180 LEU A O 1
ATOM 1424 N N . GLY A 1 181 ? 18.242 3.768 -15.150 1.00 81.56 181 GLY A N 1
ATOM 1425 C CA . GLY A 1 181 ? 18.933 3.228 -13.978 1.00 81.56 181 GLY A CA 1
ATOM 1426 C C . GLY A 1 181 ? 20.373 2.787 -14.242 1.00 81.56 181 GLY A C 1
ATOM 1427 O O . GLY A 1 181 ? 20.969 2.165 -13.368 1.00 81.56 181 GLY A O 1
ATOM 1428 N N . GLU A 1 182 ? 20.945 3.117 -15.406 1.00 85.31 182 GLU A N 1
ATOM 1429 C CA . GLU A 1 182 ? 22.343 2.827 -15.755 1.00 85.31 182 GLU A CA 1
ATOM 1430 C C . GLU A 1 182 ? 23.323 3.363 -14.701 1.00 85.31 182 GLU A C 1
ATOM 1432 O O . GLU A 1 182 ? 24.208 2.641 -14.254 1.00 85.31 182 GLU A O 1
ATOM 1437 N N . CYS A 1 183 ? 23.100 4.584 -14.204 1.00 83.38 183 CYS A N 1
ATOM 1438 C CA . CYS A 1 183 ? 23.924 5.193 -13.154 1.00 83.38 183 CYS A CA 1
ATOM 1439 C C . CYS A 1 183 ? 23.889 4.433 -11.815 1.00 83.38 183 CYS A C 1
ATOM 1441 O O . CYS A 1 183 ? 24.761 4.615 -10.966 1.00 83.38 183 CYS A O 1
ATOM 1443 N N . PHE A 1 184 ? 22.890 3.570 -11.631 1.00 85.62 184 PHE A N 1
ATOM 1444 C CA . PHE A 1 184 ? 22.757 2.690 -10.482 1.00 85.62 184 PHE A CA 1
ATOM 1445 C C . PHE A 1 184 ? 23.208 1.273 -10.798 1.00 85.62 184 PHE A C 1
ATOM 1447 O O . PHE A 1 184 ? 22.903 0.395 -10.009 1.00 85.62 184 PHE A O 1
ATOM 1454 N N . ARG A 1 185 ? 23.883 0.989 -11.914 1.00 85.19 185 ARG A N 1
ATOM 1455 C CA . ARG A 1 185 ? 24.455 -0.330 -12.223 1.00 85.19 185 ARG A CA 1
ATOM 1456 C C . ARG A 1 185 ? 25.986 -0.225 -12.268 1.00 85.19 185 ARG A C 1
ATOM 1458 O O . ARG A 1 185 ? 26.506 0.838 -12.596 1.00 85.19 185 ARG A O 1
ATOM 1465 N N . PRO A 1 186 ? 26.720 -1.287 -11.891 1.00 81.19 186 PRO A N 1
ATOM 1466 C CA . PRO A 1 186 ? 28.170 -1.277 -12.013 1.00 81.19 186 PRO A CA 1
ATOM 1467 C C . PRO A 1 186 ? 28.563 -1.250 -13.494 1.00 81.19 186 PRO A C 1
ATOM 1469 O O . PRO A 1 186 ? 27.951 -1.943 -14.311 1.00 81.19 186 PRO A O 1
ATOM 1472 N N . GLY A 1 187 ? 29.588 -0.467 -13.825 1.00 79.19 187 GLY A N 1
ATOM 1473 C CA . GLY A 1 187 ? 30.209 -0.462 -15.144 1.00 79.19 187 GLY A CA 1
ATOM 1474 C C . GLY A 1 187 ? 30.899 -1.790 -15.458 1.00 79.19 187 GLY A C 1
ATOM 1475 O O . GLY A 1 187 ? 31.058 -2.662 -14.599 1.00 79.19 187 GLY A O 1
ATOM 1476 N N . SER A 1 188 ? 31.350 -1.947 -16.703 1.00 79.69 188 SER A N 1
ATOM 1477 C CA . SER A 1 188 ? 32.077 -3.145 -17.155 1.00 79.69 188 SER A CA 1
ATOM 1478 C C . SER A 1 188 ? 33.387 -3.391 -16.396 1.00 79.69 188 SER A C 1
ATOM 1480 O O . SER A 1 188 ? 33.859 -4.521 -16.330 1.00 79.69 188 SER A O 1
ATOM 1482 N N . ASP A 1 189 ? 33.967 -2.341 -15.819 1.00 82.50 189 ASP A N 1
ATOM 1483 C CA . ASP A 1 189 ? 35.156 -2.371 -14.962 1.00 82.50 189 ASP A CA 1
ATOM 1484 C C . ASP A 1 189 ? 34.825 -2.599 -13.471 1.00 82.50 189 ASP A C 1
ATOM 1486 O O . ASP A 1 189 ? 35.714 -2.585 -12.621 1.00 82.50 189 ASP A O 1
ATOM 1490 N N . GLY A 1 190 ? 33.547 -2.803 -13.136 1.00 77.12 190 GLY A N 1
ATOM 1491 C CA . GLY A 1 190 ? 33.061 -2.948 -11.766 1.00 77.12 190 GLY A CA 1
ATOM 1492 C C . GLY A 1 190 ? 32.978 -1.634 -10.982 1.00 77.12 190 GLY A C 1
ATOM 1493 O O . GLY A 1 190 ? 32.607 -1.663 -9.803 1.00 77.12 190 GLY A O 1
ATOM 1494 N N . SER A 1 191 ? 33.298 -0.493 -11.605 1.00 77.94 191 SER A N 1
ATOM 1495 C CA . SER A 1 191 ? 33.160 0.825 -10.987 1.00 77.94 191 SER A CA 1
ATOM 1496 C C . SER A 1 191 ? 31.686 1.219 -10.862 1.00 77.94 191 SER A C 1
ATOM 1498 O O . SER A 1 191 ? 30.840 0.818 -11.662 1.00 77.94 191 SER A O 1
ATOM 1500 N N . TRP A 1 192 ? 31.350 1.983 -9.823 1.00 75.25 192 TRP A N 1
ATOM 1501 C CA . TRP A 1 192 ? 29.995 2.499 -9.633 1.00 75.25 192 TRP A CA 1
ATOM 1502 C C . TRP A 1 192 ? 29.943 3.960 -10.084 1.00 75.25 192 TRP A C 1
ATOM 1504 O O . TRP A 1 192 ? 30.732 4.757 -9.573 1.00 75.25 192 TRP A O 1
ATOM 1514 N N . PRO A 1 193 ? 29.013 4.342 -10.980 1.00 66.38 193 PRO A N 1
ATOM 1515 C CA . PRO A 1 193 ? 28.915 5.719 -11.472 1.00 66.38 193 PRO A CA 1
ATOM 1516 C C . PRO A 1 193 ? 28.541 6.728 -10.379 1.00 66.38 193 PRO A C 1
ATOM 1518 O O . PRO A 1 193 ? 28.771 7.927 -10.523 1.00 66.38 193 PRO A O 1
ATOM 1521 N N . VAL A 1 194 ? 27.939 6.247 -9.288 1.00 73.81 194 VAL A N 1
ATOM 1522 C CA . VAL A 1 194 ? 27.425 7.071 -8.198 1.00 73.81 194 VAL A CA 1
ATOM 1523 C C . VAL A 1 194 ? 27.914 6.544 -6.848 1.00 73.81 194 VAL A C 1
ATOM 1525 O O . VAL A 1 194 ? 27.774 5.362 -6.534 1.00 73.81 194 VAL A O 1
ATOM 1528 N N . TYR A 1 195 ? 28.413 7.454 -6.007 1.00 72.75 195 TYR A N 1
ATOM 1529 C CA . TYR A 1 195 ? 28.763 7.193 -4.607 1.00 72.75 195 TYR A CA 1
ATOM 1530 C C . TYR A 1 195 ? 27.522 7.283 -3.706 1.00 72.75 195 TYR A C 1
ATOM 1532 O O . TYR A 1 195 ? 27.358 8.227 -2.935 1.00 72.75 195 TYR A O 1
ATOM 1540 N N . LEU A 1 196 ? 26.622 6.308 -3.825 1.00 77.56 196 LEU A N 1
ATOM 1541 C CA . LEU A 1 196 ? 25.496 6.118 -2.906 1.00 77.56 196 LEU A CA 1
ATOM 1542 C C . LEU A 1 196 ? 25.708 4.854 -2.068 1.00 77.56 196 LEU A C 1
ATOM 1544 O O . LEU A 1 196 ? 26.378 3.913 -2.497 1.00 77.56 196 LEU A O 1
ATOM 1548 N N . ASP A 1 197 ? 25.110 4.814 -0.873 1.00 80.38 197 ASP A N 1
ATOM 1549 C CA . ASP A 1 197 ? 25.079 3.587 -0.073 1.00 80.38 197 ASP A CA 1
ATOM 1550 C C . ASP A 1 197 ? 24.410 2.473 -0.891 1.00 80.38 197 ASP A C 1
ATOM 1552 O O . ASP A 1 197 ? 23.356 2.672 -1.504 1.00 80.38 197 ASP A O 1
ATOM 1556 N N . ARG A 1 198 ? 24.998 1.272 -0.880 1.00 78.00 198 ARG A N 1
ATOM 1557 C CA . ARG A 1 198 ? 24.445 0.091 -1.557 1.00 78.00 198 ARG A CA 1
ATOM 1558 C C . ARG A 1 198 ? 22.995 -0.192 -1.149 1.00 78.00 198 ARG A C 1
ATOM 1560 O O . ARG A 1 198 ? 22.222 -0.674 -1.978 1.00 78.00 198 ARG A O 1
ATOM 1567 N N . LYS A 1 199 ? 22.618 0.144 0.090 1.00 84.06 199 LYS A N 1
ATOM 1568 C CA . LYS A 1 199 ? 21.245 0.051 0.606 1.00 84.06 199 LYS A CA 1
ATOM 1569 C C . LYS A 1 199 ? 20.263 0.956 -0.141 1.00 84.06 199 LYS A C 1
ATOM 1571 O O . LYS A 1 199 ? 19.102 0.586 -0.241 1.00 84.06 199 LYS A O 1
ATOM 1576 N N . MET A 1 200 ? 20.709 2.087 -0.695 1.00 84.25 200 MET A N 1
ATOM 1577 C CA . MET A 1 200 ? 19.902 2.945 -1.576 1.00 84.25 200 MET A CA 1
ATOM 1578 C C . MET A 1 200 ? 19.966 2.508 -3.037 1.00 84.25 200 MET A C 1
ATOM 1580 O O . MET A 1 200 ? 18.956 2.521 -3.737 1.00 84.25 200 MET A O 1
ATOM 1584 N N . VAL A 1 201 ? 21.149 2.112 -3.503 1.00 88.38 201 VAL A N 1
ATOM 1585 C CA . VAL A 1 201 ? 21.372 1.756 -4.908 1.00 88.38 201 VAL A CA 1
ATOM 1586 C C . VAL A 1 201 ? 20.478 0.594 -5.337 1.00 88.38 201 VAL A C 1
ATOM 1588 O O . VAL A 1 201 ? 19.865 0.649 -6.402 1.00 88.38 201 VAL A O 1
ATOM 1591 N N . LYS A 1 202 ? 20.353 -0.448 -4.504 1.00 89.69 202 LYS A N 1
ATOM 1592 C CA . LYS A 1 202 ? 19.570 -1.633 -4.867 1.00 89.69 202 LYS A CA 1
ATOM 1593 C C . LYS A 1 202 ? 18.070 -1.334 -5.066 1.00 89.69 202 LYS A C 1
ATOM 1595 O O . LYS A 1 202 ? 17.550 -1.723 -6.111 1.00 89.69 202 LYS A O 1
ATOM 1600 N N . PRO A 1 203 ? 17.366 -0.642 -4.150 1.00 91.00 203 PRO A N 1
ATOM 1601 C CA . PRO A 1 203 ? 15.999 -0.180 -4.389 1.00 91.00 203 PRO A CA 1
ATOM 1602 C C . PRO A 1 203 ? 15.844 0.636 -5.677 1.00 91.00 203 PRO A C 1
ATOM 1604 O O . PRO A 1 203 ? 14.915 0.381 -6.436 1.00 91.00 203 PRO A O 1
ATOM 1607 N N . LEU A 1 204 ? 16.774 1.551 -5.974 1.00 90.50 204 LEU A N 1
ATOM 1608 C CA . LEU A 1 204 ? 16.721 2.389 -7.181 1.00 90.50 204 LEU A CA 1
ATOM 1609 C C . LEU A 1 204 ? 16.878 1.579 -8.478 1.00 90.50 204 LEU A C 1
ATOM 1611 O O . LEU A 1 204 ? 16.160 1.829 -9.446 1.00 90.50 204 LEU A O 1
ATOM 1615 N N . GLN A 1 205 ? 17.750 0.564 -8.491 1.00 90.31 205 GLN A N 1
ATOM 1616 C CA . GLN A 1 205 ? 17.825 -0.397 -9.600 1.00 90.31 205 GLN A CA 1
ATOM 1617 C C . GLN A 1 205 ? 16.487 -1.112 -9.810 1.00 90.31 205 GLN A C 1
ATOM 1619 O O . GLN A 1 205 ? 15.998 -1.206 -10.931 1.00 90.31 205 GLN A O 1
ATOM 1624 N N . VAL A 1 206 ? 15.879 -1.600 -8.725 1.00 91.94 206 VAL A N 1
ATOM 1625 C CA . VAL A 1 206 ? 14.605 -2.327 -8.797 1.00 91.94 206 VAL A CA 1
ATOM 1626 C C . VAL A 1 206 ? 13.479 -1.402 -9.270 1.00 91.94 206 VAL A C 1
ATOM 1628 O O . VAL A 1 206 ? 12.648 -1.830 -10.063 1.00 91.94 206 VAL A O 1
ATOM 1631 N N . MET A 1 207 ? 13.469 -0.127 -8.867 1.00 92.38 207 MET A N 1
ATOM 1632 C CA . MET A 1 207 ? 12.529 0.870 -9.401 1.00 92.38 207 MET A CA 1
ATOM 1633 C C . MET A 1 207 ? 12.678 1.055 -10.910 1.00 92.38 207 MET A C 1
ATOM 1635 O O . MET A 1 207 ? 11.670 1.153 -11.614 1.00 92.38 207 MET A O 1
ATOM 1639 N N . ALA A 1 208 ? 13.914 1.086 -11.413 1.00 92.06 208 ALA A N 1
ATOM 1640 C CA . ALA A 1 208 ? 14.163 1.160 -12.845 1.00 92.06 208 ALA A CA 1
ATOM 1641 C C . ALA A 1 208 ? 13.602 -0.080 -13.561 1.00 92.06 208 ALA A C 1
ATOM 1643 O O . ALA A 1 208 ? 12.821 0.051 -14.503 1.00 92.06 208 ALA A O 1
ATOM 1644 N N . ASP A 1 209 ? 13.901 -1.277 -13.053 1.00 92.25 209 ASP A N 1
ATOM 1645 C CA . ASP A 1 209 ? 13.391 -2.526 -13.621 1.00 92.25 209 ASP A CA 1
ATOM 1646 C C . ASP A 1 209 ? 11.847 -2.571 -13.606 1.00 92.25 209 ASP A C 1
ATOM 1648 O O . ASP A 1 209 ? 11.237 -2.926 -14.612 1.00 92.25 209 ASP A O 1
ATOM 1652 N N . ILE A 1 210 ? 11.196 -2.154 -12.507 1.00 94.38 210 ILE A N 1
ATOM 1653 C CA . ILE A 1 210 ? 9.724 -2.065 -12.402 1.00 94.38 210 ILE A CA 1
ATOM 1654 C C . ILE A 1 210 ? 9.163 -1.102 -13.448 1.00 94.38 210 ILE A C 1
ATOM 1656 O O . ILE A 1 210 ? 8.140 -1.394 -14.062 1.00 94.38 210 ILE A O 1
ATOM 1660 N N . THR A 1 211 ? 9.815 0.043 -13.655 1.00 94.06 211 THR A N 1
ATOM 1661 C CA . THR A 1 211 ? 9.356 1.068 -14.601 1.00 94.06 211 THR A CA 1
ATOM 1662 C C . THR A 1 211 ? 9.351 0.530 -16.029 1.00 94.06 211 THR A C 1
ATOM 1664 O O . THR A 1 211 ? 8.353 0.675 -16.734 1.00 94.06 211 THR A O 1
ATOM 1667 N N . VAL A 1 212 ? 10.428 -0.142 -16.444 1.00 94.56 212 VAL A N 1
ATOM 1668 C CA . VAL A 1 212 ? 10.508 -0.738 -17.785 1.00 94.56 212 VAL A CA 1
ATOM 1669 C C . VAL A 1 212 ? 9.565 -1.938 -17.921 1.00 94.56 212 VAL A C 1
ATOM 1671 O O . VAL A 1 212 ? 8.907 -2.099 -18.947 1.00 94.56 212 VAL A O 1
ATOM 1674 N N . ALA A 1 213 ? 9.434 -2.766 -16.884 1.00 95.12 213 ALA A N 1
ATOM 1675 C CA . ALA A 1 213 ? 8.499 -3.888 -16.896 1.00 95.12 213 ALA A CA 1
ATOM 1676 C C . ALA A 1 213 ? 7.037 -3.422 -16.986 1.00 95.12 213 ALA A C 1
ATOM 1678 O O . ALA A 1 213 ? 6.233 -4.036 -17.689 1.00 95.12 213 ALA A O 1
ATOM 1679 N N . LEU A 1 214 ? 6.697 -2.317 -16.315 1.00 95.56 214 LEU A N 1
ATOM 1680 C CA . LEU A 1 214 ? 5.387 -1.682 -16.404 1.00 95.56 214 LEU A CA 1
ATOM 1681 C C . LEU A 1 214 ? 5.129 -1.121 -17.802 1.00 95.56 214 LEU A C 1
ATOM 1683 O O . LEU A 1 214 ? 4.030 -1.300 -18.320 1.00 95.56 214 LEU A O 1
ATOM 1687 N N . ASP A 1 215 ? 6.117 -0.470 -18.420 1.00 95.62 215 ASP A N 1
ATOM 1688 C CA . ASP A 1 215 ? 6.003 -0.024 -19.811 1.00 95.62 215 ASP A CA 1
ATOM 1689 C C . ASP A 1 215 ? 5.681 -1.196 -20.749 1.00 95.62 215 ASP A C 1
ATOM 1691 O O . ASP A 1 215 ? 4.689 -1.169 -21.478 1.00 95.62 215 ASP A O 1
ATOM 1695 N N . HIS A 1 216 ? 6.482 -2.262 -20.662 1.00 96.38 216 HIS A N 1
ATOM 1696 C CA . HIS A 1 216 ? 6.322 -3.460 -21.479 1.00 96.38 216 HIS A CA 1
ATOM 1697 C C . HIS A 1 216 ? 4.939 -4.105 -21.263 1.00 96.38 216 HIS A C 1
ATOM 1699 O O . HIS A 1 216 ? 4.272 -4.479 -22.230 1.00 96.38 216 HIS A O 1
ATOM 1705 N N . TYR A 1 217 ? 4.453 -4.148 -20.016 1.00 95.94 217 TYR A N 1
ATOM 1706 C CA . TYR A 1 217 ? 3.081 -4.560 -19.699 1.00 95.94 217 TYR A CA 1
ATOM 1707 C C . TYR A 1 217 ? 2.033 -3.692 -20.408 1.00 95.94 217 TYR A C 1
ATOM 1709 O O . TYR A 1 217 ? 1.101 -4.217 -21.011 1.00 95.94 217 TYR A O 1
ATOM 1717 N N . CYS A 1 218 ? 2.188 -2.366 -20.373 1.00 94.50 218 CYS A N 1
ATOM 1718 C CA . CYS A 1 218 ? 1.223 -1.434 -20.961 1.00 94.50 218 CYS A CA 1
ATOM 1719 C C . CYS A 1 218 ? 1.188 -1.486 -22.491 1.00 94.50 218 CYS A C 1
ATOM 1721 O O . CYS A 1 218 ? 0.121 -1.304 -23.077 1.00 94.50 218 CYS A O 1
ATOM 1723 N N . ARG A 1 219 ? 2.335 -1.720 -23.139 1.00 95.31 219 ARG A N 1
ATOM 1724 C CA . ARG A 1 219 ? 2.421 -1.929 -24.594 1.00 95.31 219 ARG A CA 1
ATOM 1725 C C . ARG A 1 219 ? 1.891 -3.297 -25.030 1.00 95.31 219 ARG A C 1
ATOM 1727 O O . ARG A 1 219 ? 1.539 -3.455 -26.194 1.00 95.31 219 ARG A O 1
ATOM 1734 N N . GLY A 1 220 ? 1.819 -4.270 -24.119 1.00 93.81 220 GLY A N 1
ATOM 1735 C CA . GLY A 1 220 ? 1.387 -5.635 -24.426 1.00 93.81 220 GLY A CA 1
ATOM 1736 C C . GLY A 1 220 ? 2.404 -6.415 -25.264 1.00 93.81 220 GLY A C 1
ATOM 1737 O O . GLY A 1 220 ? 2.013 -7.248 -26.081 1.00 93.81 220 GLY A O 1
ATOM 1738 N N . GLY A 1 221 ? 3.697 -6.118 -25.100 1.00 93.81 221 GLY A N 1
ATOM 1739 C CA . GLY A 1 221 ? 4.768 -6.794 -25.833 1.00 93.81 221 GLY A CA 1
ATOM 1740 C C . GLY A 1 221 ? 4.918 -8.271 -25.449 1.00 93.81 221 GLY A C 1
ATOM 1741 O O . GLY A 1 221 ? 4.467 -8.734 -24.395 1.00 93.81 221 GLY A O 1
ATOM 1742 N N . GLN A 1 222 ? 5.543 -9.050 -26.333 1.00 94.44 222 GLN A N 1
ATOM 1743 C CA . GLN A 1 222 ? 5.755 -10.474 -26.090 1.00 94.44 222 GLN A CA 1
ATOM 1744 C C . GLN A 1 222 ? 6.736 -10.677 -24.928 1.00 94.44 222 GLN A C 1
ATOM 1746 O O . GLN A 1 222 ? 7.871 -10.217 -24.973 1.00 94.44 222 GLN A O 1
ATOM 1751 N N . GLY A 1 223 ? 6.321 -11.439 -23.912 1.00 93.81 223 GLY A N 1
ATOM 1752 C CA . GLY A 1 223 ? 7.153 -11.695 -22.730 1.00 93.81 223 GLY A CA 1
ATOM 1753 C C . GLY A 1 223 ? 7.024 -10.643 -21.625 1.00 93.81 223 GLY A C 1
ATOM 1754 O O . GLY A 1 223 ? 7.707 -10.758 -20.603 1.00 93.81 223 GLY A O 1
ATOM 1755 N N . ALA A 1 224 ? 6.128 -9.663 -21.786 1.00 95.12 224 ALA A N 1
ATOM 1756 C CA . ALA A 1 224 ? 5.723 -8.759 -20.717 1.00 95.12 224 ALA A CA 1
ATOM 1757 C C . ALA A 1 224 ? 5.281 -9.524 -19.448 1.00 95.12 224 ALA A C 1
ATOM 1759 O O . ALA A 1 224 ? 4.867 -10.686 -19.537 1.00 95.12 224 ALA A O 1
ATOM 1760 N N . PRO A 1 225 ? 5.342 -8.892 -18.258 1.00 94.44 225 PRO A N 1
ATOM 1761 C CA . PRO A 1 225 ? 4.856 -9.512 -17.029 1.00 94.44 225 PRO A CA 1
ATOM 1762 C C . PRO A 1 225 ? 3.410 -10.000 -17.183 1.00 94.44 225 PRO A C 1
ATOM 1764 O O . PRO A 1 225 ? 2.562 -9.284 -17.703 1.00 94.44 225 PRO A O 1
ATOM 1767 N N . ALA A 1 226 ? 3.097 -11.201 -16.695 1.00 90.50 226 ALA A N 1
ATOM 1768 C CA . ALA A 1 226 ? 1.753 -11.770 -16.848 1.00 90.50 226 ALA A CA 1
ATOM 1769 C C . ALA A 1 226 ? 0.673 -11.039 -16.021 1.00 90.50 226 ALA A C 1
ATOM 1771 O O . ALA A 1 226 ? -0.519 -11.177 -16.281 1.00 90.50 226 ALA A O 1
ATOM 1772 N N . SER A 1 227 ? 1.079 -10.295 -14.988 1.00 91.00 227 SER A N 1
ATOM 1773 C CA . SER A 1 227 ? 0.185 -9.567 -14.088 1.00 91.00 227 SER A CA 1
ATOM 1774 C C . SER A 1 227 ? 0.918 -8.414 -13.407 1.00 91.00 227 SER A C 1
ATOM 1776 O O . SER A 1 227 ? 2.096 -8.533 -13.065 1.00 91.00 227 SER A O 1
ATOM 1778 N N . LEU A 1 228 ? 0.189 -7.338 -13.101 1.00 91.56 228 LEU A N 1
ATOM 1779 C CA . LEU A 1 228 ? 0.683 -6.240 -12.265 1.00 91.56 228 LEU A CA 1
ATOM 1780 C C . LEU A 1 228 ? 1.054 -6.691 -10.842 1.00 91.56 228 LEU A C 1
ATOM 1782 O O . LEU A 1 228 ? 1.884 -6.045 -10.208 1.00 91.56 228 LEU A O 1
ATOM 1786 N N . ASN A 1 229 ? 0.519 -7.817 -10.352 1.00 87.88 229 ASN A N 1
ATOM 1787 C CA . ASN A 1 229 ? 0.871 -8.358 -9.034 1.00 87.88 229 ASN A CA 1
ATOM 1788 C C . ASN A 1 229 ? 2.366 -8.691 -8.907 1.00 87.88 229 ASN A C 1
ATOM 1790 O O . ASN A 1 229 ? 2.940 -8.492 -7.838 1.00 87.88 229 ASN A O 1
ATOM 1794 N N . VAL A 1 230 ? 3.000 -9.133 -10.001 1.00 87.31 230 VAL A N 1
ATOM 1795 C CA . VAL A 1 230 ? 4.451 -9.390 -10.055 1.00 87.31 230 VAL A CA 1
ATOM 1796 C C . VAL A 1 230 ? 5.228 -8.109 -9.758 1.00 87.31 230 VAL A C 1
ATOM 1798 O O . VAL A 1 230 ? 6.177 -8.107 -8.977 1.00 87.31 230 VAL A O 1
ATOM 1801 N N . LEU A 1 231 ? 4.790 -6.993 -10.345 1.00 92.25 231 LEU A N 1
ATOM 1802 C CA . LEU A 1 231 ? 5.421 -5.694 -10.139 1.00 92.25 231 LEU A CA 1
ATOM 1803 C C . LEU A 1 231 ? 5.174 -5.197 -8.715 1.00 92.25 231 LEU A C 1
ATOM 1805 O O . LEU A 1 231 ? 6.104 -4.759 -8.045 1.00 92.25 231 LEU A O 1
ATOM 1809 N N . LEU A 1 232 ? 3.937 -5.330 -8.229 1.00 89.81 232 LEU A N 1
ATOM 1810 C CA . LEU A 1 232 ? 3.525 -4.873 -6.905 1.00 89.81 232 LEU A CA 1
ATOM 1811 C C . LEU A 1 232 ? 4.320 -5.483 -5.752 1.00 89.81 232 LEU A C 1
ATOM 1813 O O . LEU A 1 232 ? 4.600 -4.775 -4.787 1.00 89.81 232 LEU A O 1
ATOM 1817 N N . ASN A 1 233 ? 4.695 -6.760 -5.851 1.00 89.69 233 ASN A N 1
ATOM 1818 C CA . ASN A 1 233 ? 5.550 -7.400 -4.856 1.00 89.69 233 ASN A CA 1
ATOM 1819 C C . ASN A 1 233 ? 6.865 -6.622 -4.673 1.00 89.69 233 ASN A C 1
ATOM 1821 O O . ASN A 1 233 ? 7.241 -6.253 -3.558 1.00 89.69 233 ASN A O 1
ATOM 1825 N N . ASN A 1 234 ? 7.520 -6.303 -5.789 1.00 92.00 234 ASN A N 1
ATOM 1826 C CA . ASN A 1 234 ? 8.759 -5.541 -5.777 1.00 92.00 234 ASN A CA 1
ATOM 1827 C C . ASN A 1 234 ? 8.519 -4.069 -5.417 1.00 92.00 234 ASN A C 1
ATOM 1829 O O . ASN A 1 234 ? 9.362 -3.478 -4.747 1.00 92.00 234 ASN A O 1
ATOM 1833 N N . CYS A 1 235 ? 7.369 -3.489 -5.782 1.00 92.12 235 CYS A N 1
ATOM 1834 C CA . CYS A 1 235 ? 6.992 -2.142 -5.352 1.00 92.12 235 CYS A CA 1
ATOM 1835 C C . CYS A 1 235 ? 6.956 -2.017 -3.823 1.00 92.12 235 CYS A C 1
ATOM 1837 O O . CYS A 1 235 ? 7.575 -1.111 -3.267 1.00 92.12 235 CYS A O 1
ATOM 1839 N N . ASP A 1 236 ? 6.270 -2.941 -3.142 1.00 90.94 236 ASP A N 1
ATOM 1840 C CA . ASP A 1 236 ? 6.160 -2.945 -1.677 1.00 90.94 236 ASP A CA 1
ATOM 1841 C C . ASP A 1 236 ? 7.516 -3.116 -1.009 1.00 90.94 236 ASP A C 1
ATOM 1843 O O . ASP A 1 236 ? 7.835 -2.411 -0.052 1.00 90.94 236 ASP A O 1
ATOM 1847 N N . TRP A 1 237 ? 8.328 -4.035 -1.539 1.00 93.56 237 TRP A N 1
ATOM 1848 C CA . TRP A 1 237 ? 9.670 -4.269 -1.029 1.00 93.56 237 TRP A CA 1
ATOM 1849 C C . TRP A 1 237 ? 10.545 -3.020 -1.146 1.00 93.56 237 TRP A C 1
ATOM 1851 O O . TRP A 1 237 ? 11.204 -2.638 -0.180 1.00 93.56 237 TRP A O 1
ATOM 1861 N N . VAL A 1 238 ? 10.533 -2.352 -2.304 1.00 93.56 238 VAL A N 1
ATOM 1862 C CA . VAL A 1 238 ? 11.303 -1.121 -2.517 1.00 93.56 238 VAL A CA 1
ATOM 1863 C C . VAL A 1 238 ? 10.802 -0.014 -1.594 1.00 93.56 238 VAL A C 1
ATOM 1865 O O . VAL A 1 238 ? 11.621 0.615 -0.928 1.00 93.56 238 VAL A O 1
ATOM 1868 N N . ALA A 1 239 ? 9.487 0.223 -1.532 1.00 92.38 239 ALA A N 1
ATOM 1869 C CA . ALA A 1 239 ? 8.907 1.265 -0.688 1.00 92.38 239 ALA A CA 1
ATOM 1870 C C . ALA A 1 239 ? 9.283 1.059 0.785 1.00 92.38 239 ALA A C 1
ATOM 1872 O O . ALA A 1 239 ? 9.823 1.967 1.416 1.00 92.38 239 ALA A O 1
ATOM 1873 N N . HIS A 1 240 ? 9.093 -0.157 1.302 1.00 94.06 240 HIS A N 1
ATOM 1874 C CA . HIS A 1 240 ? 9.492 -0.514 2.661 1.00 94.06 240 HIS A CA 1
ATOM 1875 C C . HIS A 1 240 ? 10.993 -0.315 2.889 1.00 94.06 240 HIS A C 1
ATOM 1877 O O . HIS A 1 240 ? 11.389 0.319 3.868 1.00 94.06 240 HIS A O 1
ATOM 1883 N N . THR A 1 241 ? 11.825 -0.795 1.959 1.00 93.06 241 THR A N 1
ATOM 1884 C CA . THR A 1 241 ? 13.285 -0.717 2.083 1.00 93.06 241 THR A CA 1
ATOM 1885 C C . THR A 1 241 ? 13.749 0.730 2.132 1.00 93.06 241 THR A C 1
ATOM 1887 O O . THR A 1 241 ? 14.515 1.073 3.022 1.00 93.06 241 THR A O 1
ATOM 1890 N N . ILE A 1 242 ? 13.262 1.588 1.229 1.00 91.38 242 ILE A N 1
ATOM 1891 C CA . ILE A 1 242 ? 13.627 3.010 1.186 1.00 91.38 242 ILE A CA 1
ATOM 1892 C C . ILE A 1 242 ? 13.222 3.716 2.480 1.00 91.38 242 ILE A C 1
ATOM 1894 O O . ILE A 1 242 ? 14.039 4.430 3.054 1.00 91.38 242 ILE A O 1
ATOM 1898 N N . LEU A 1 243 ? 11.997 3.494 2.966 1.00 91.75 243 LEU A N 1
ATOM 1899 C CA . LEU A 1 243 ? 11.515 4.111 4.208 1.00 91.75 243 LEU A CA 1
ATOM 1900 C C . LEU A 1 243 ? 12.265 3.609 5.451 1.00 91.75 243 LEU A C 1
ATOM 1902 O O . LEU A 1 243 ? 12.317 4.302 6.462 1.00 91.75 243 LEU A O 1
ATOM 1906 N N . SER A 1 244 ? 12.849 2.413 5.380 1.00 92.81 244 SER A N 1
ATOM 1907 C CA . SER A 1 244 ? 13.639 1.817 6.463 1.00 92.81 244 SER A CA 1
ATOM 1908 C C . SER A 1 244 ? 15.101 2.282 6.479 1.00 92.81 244 SER A C 1
ATOM 1910 O O . SER A 1 244 ? 15.840 1.951 7.410 1.00 92.81 244 SER A O 1
ATOM 1912 N N . ILE A 1 245 ? 15.562 3.021 5.462 1.00 89.50 245 ILE A N 1
ATOM 1913 C CA . ILE A 1 245 ? 16.914 3.588 5.453 1.00 89.50 245 ILE A CA 1
ATOM 1914 C C . ILE A 1 245 ? 16.940 4.753 6.441 1.00 89.50 245 ILE A C 1
ATOM 1916 O O . ILE A 1 245 ? 16.138 5.680 6.347 1.00 89.50 245 ILE A O 1
ATOM 1920 N N . ALA A 1 246 ? 17.876 4.706 7.393 1.00 80.56 246 ALA A N 1
ATOM 1921 C CA . ALA A 1 246 ? 18.058 5.784 8.356 1.00 80.56 246 ALA A CA 1
ATOM 1922 C C . ALA A 1 246 ? 18.248 7.123 7.618 1.00 80.56 246 ALA A C 1
ATOM 1924 O O . ALA A 1 246 ? 18.977 7.162 6.620 1.00 80.56 246 ALA A O 1
ATOM 1925 N N . PRO A 1 247 ? 17.615 8.215 8.083 1.00 69.81 247 PRO A N 1
ATOM 1926 C CA . PRO A 1 247 ? 17.751 9.504 7.429 1.00 69.81 247 PRO A CA 1
ATOM 1927 C C . PRO A 1 247 ? 19.230 9.881 7.355 1.00 69.81 247 PRO A C 1
ATOM 1929 O O . PRO A 1 247 ? 19.964 9.748 8.335 1.00 69.81 247 PRO A O 1
ATOM 1932 N N . TYR A 1 248 ? 19.665 10.365 6.191 1.00 61.06 248 TYR A N 1
ATOM 1933 C CA . TYR A 1 248 ? 20.984 10.969 6.048 1.00 61.06 248 TYR A CA 1
ATOM 1934 C C . TYR A 1 248 ? 20.998 12.265 6.852 1.00 61.06 248 TYR A C 1
ATOM 1936 O O . TYR A 1 248 ? 20.692 13.343 6.340 1.00 61.06 248 TYR A O 1
ATOM 1944 N N . THR A 1 249 ? 21.333 12.178 8.136 1.00 54.47 249 THR A N 1
ATOM 1945 C CA . THR A 1 249 ? 21.721 13.358 8.895 1.00 54.47 249 THR A CA 1
ATOM 1946 C C . THR A 1 249 ? 22.962 13.905 8.207 1.00 54.47 249 THR A C 1
ATOM 1948 O O . THR A 1 249 ? 23.972 13.208 8.088 1.00 54.47 249 THR A O 1
ATOM 1951 N N . ARG A 1 250 ? 22.879 15.139 7.699 1.00 46.06 250 ARG A N 1
ATOM 1952 C CA . ARG A 1 250 ? 24.048 15.871 7.202 1.00 46.06 250 ARG A CA 1
ATOM 1953 C C . ARG A 1 250 ? 25.135 15.745 8.268 1.00 46.06 250 ARG A C 1
ATOM 1955 O O . ARG A 1 250 ? 24.885 16.112 9.415 1.00 46.06 250 ARG A O 1
ATOM 1962 N N . LEU A 1 251 ? 26.314 15.241 7.897 1.00 43.44 251 LEU A N 1
ATOM 1963 C CA . LEU A 1 251 ? 27.525 15.476 8.678 1.00 43.44 251 LEU A CA 1
ATOM 1964 C C . LEU A 1 251 ? 27.555 16.983 8.929 1.00 43.44 251 LEU A C 1
ATOM 1966 O O . LEU A 1 251 ? 27.621 17.760 7.972 1.00 43.44 251 LEU A O 1
ATOM 1970 N N . ALA A 1 252 ? 27.385 17.392 10.188 1.00 42.16 252 ALA A N 1
ATOM 1971 C CA . ALA A 1 252 ? 27.618 18.769 10.575 1.00 42.16 252 ALA A CA 1
ATOM 1972 C C . ALA A 1 252 ? 29.016 19.093 10.060 1.00 42.16 252 ALA A C 1
ATOM 1974 O O . ALA A 1 252 ? 29.971 18.401 10.413 1.00 42.16 252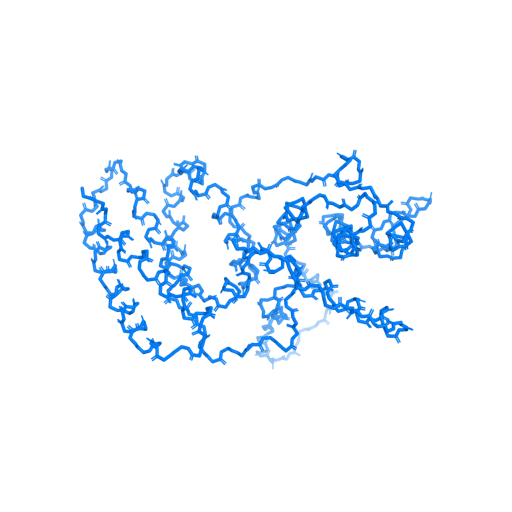 ALA A O 1
ATOM 1975 N N . ALA A 1 253 ? 29.112 20.050 9.138 1.00 40.53 253 ALA A N 1
ATOM 1976 C CA . ALA A 1 253 ? 30.397 20.516 8.667 1.00 40.53 253 ALA A CA 1
ATOM 1977 C C . ALA A 1 253 ? 31.150 20.998 9.910 1.00 40.53 253 ALA A C 1
ATOM 1979 O O . ALA A 1 253 ? 30.795 22.011 10.507 1.00 40.53 253 ALA A O 1
ATOM 1980 N N . SER A 1 254 ? 32.125 20.213 10.357 1.00 44.78 254 SER A N 1
ATOM 1981 C CA . SER A 1 254 ? 33.082 20.637 11.361 1.00 44.78 254 SER A CA 1
ATOM 1982 C C . SER A 1 254 ? 33.902 21.755 10.724 1.00 44.78 254 SER A C 1
ATOM 1984 O O . SER A 1 254 ? 34.758 21.488 9.880 1.00 44.78 254 SER A O 1
ATOM 1986 N N . GLY A 1 255 ? 33.565 22.996 11.067 1.00 40.47 255 GLY A N 1
ATOM 1987 C CA . GLY A 1 255 ? 34.208 24.205 10.565 1.00 40.47 255 GLY A CA 1
ATOM 1988 C C . GLY A 1 255 ? 33.631 25.460 11.222 1.00 40.47 255 GLY A C 1
ATOM 1989 O O . GLY A 1 255 ? 32.791 26.128 10.634 1.00 40.47 255 GLY A O 1
ATOM 1990 N N . ASP A 1 256 ? 34.047 25.698 12.466 1.00 38.94 256 ASP A N 1
ATOM 1991 C CA . ASP A 1 256 ? 34.250 26.981 13.159 1.00 38.94 256 ASP A CA 1
ATOM 1992 C C . ASP A 1 256 ? 33.369 28.204 12.823 1.00 38.94 256 ASP A C 1
ATOM 1994 O O . ASP A 1 256 ? 33.619 28.929 11.863 1.00 38.94 256 ASP A O 1
ATOM 1998 N N . SER A 1 257 ? 32.470 28.577 13.745 1.00 34.59 257 SER A N 1
ATOM 1999 C CA . SER A 1 257 ? 32.649 29.721 14.679 1.00 34.59 257 SER A CA 1
ATOM 2000 C C . SER A 1 257 ? 31.317 30.123 15.349 1.00 34.59 257 SER A C 1
ATOM 2002 O O . SER A 1 257 ? 30.271 30.071 14.700 1.00 34.59 257 SER A O 1
ATOM 2004 N N . PRO A 1 258 ? 31.325 30.543 16.632 1.00 49.62 258 PRO A N 1
ATOM 2005 C CA . PRO A 1 258 ? 30.127 30.913 17.376 1.00 49.62 258 PRO A CA 1
ATOM 2006 C C . PRO A 1 258 ? 29.892 32.428 17.305 1.00 49.62 258 PRO A C 1
ATOM 2008 O O . PRO A 1 258 ? 30.690 33.184 17.839 1.00 49.62 258 PRO A O 1
ATOM 2011 N N . ASP A 1 259 ? 28.823 32.863 16.641 1.00 37.50 259 ASP A N 1
ATOM 2012 C CA . ASP A 1 259 ? 27.979 33.997 17.059 1.00 37.50 259 ASP A CA 1
ATOM 2013 C C . ASP A 1 259 ? 27.023 34.396 15.930 1.00 37.50 259 ASP A C 1
ATOM 2015 O O . ASP A 1 259 ? 27.432 34.917 14.896 1.00 37.50 259 ASP A O 1
ATOM 2019 N N . GLN A 1 260 ? 25.729 34.168 16.146 1.00 33.88 260 GLN A N 1
ATOM 2020 C CA . GLN A 1 260 ? 24.689 35.203 16.179 1.00 33.88 260 GLN A CA 1
ATOM 2021 C C . GLN A 1 260 ? 23.316 34.538 16.124 1.00 33.88 260 GLN A C 1
ATOM 2023 O O . GLN A 1 260 ? 23.025 33.684 15.286 1.00 33.88 260 GLN A O 1
ATOM 2028 N N . GLY A 1 261 ? 22.472 34.938 17.074 1.00 39.28 261 GLY A N 1
ATOM 2029 C CA . GLY A 1 261 ? 21.135 34.414 17.261 1.00 39.28 261 GLY A CA 1
ATOM 2030 C C . GLY A 1 261 ? 20.284 34.535 16.003 1.00 39.28 261 GLY A C 1
ATOM 2031 O O . GLY A 1 261 ? 19.882 35.619 15.595 1.00 39.28 261 GLY A O 1
ATOM 2032 N N . SER A 1 262 ? 19.907 33.387 15.461 1.00 32.03 262 SER A N 1
ATOM 2033 C CA . SER A 1 262 ? 18.597 33.229 14.861 1.00 32.03 262 SER A CA 1
ATOM 2034 C C . SER A 1 262 ? 18.060 31.883 15.326 1.00 32.03 262 SER A C 1
ATOM 2036 O O . SER A 1 262 ? 18.653 30.837 15.073 1.00 32.03 262 SER A O 1
ATOM 2038 N N . ASN A 1 263 ? 16.932 31.907 16.037 1.00 31.86 263 ASN A N 1
ATOM 2039 C CA . ASN A 1 263 ? 16.066 30.742 16.197 1.00 31.86 263 ASN A CA 1
ATOM 2040 C C . ASN A 1 263 ? 15.428 30.429 14.833 1.00 31.86 263 ASN A C 1
ATOM 2042 O O . ASN A 1 263 ? 14.212 30.483 14.660 1.00 31.86 263 ASN A O 1
ATOM 2046 N N . ALA A 1 264 ? 16.255 30.122 13.837 1.00 29.73 264 ALA A N 1
ATOM 2047 C CA . ALA A 1 264 ? 15.813 29.375 12.688 1.00 29.73 264 ALA A CA 1
ATOM 2048 C C . ALA A 1 264 ? 15.657 27.940 13.188 1.00 29.73 264 ALA A C 1
ATOM 2050 O O . ALA A 1 264 ? 16.598 27.150 13.178 1.00 29.73 264 ALA A O 1
ATOM 2051 N N . SER A 1 265 ? 14.451 27.615 13.661 1.00 28.91 265 SER A N 1
ATOM 2052 C CA . SER A 1 265 ? 13.950 26.251 13.561 1.00 28.91 265 SER A CA 1
ATOM 2053 C C . SER A 1 265 ? 14.074 25.887 12.085 1.00 28.91 265 SER A C 1
ATOM 2055 O O . SER A 1 265 ? 13.194 26.198 11.277 1.00 28.91 265 SER A O 1
ATOM 2057 N N . ILE A 1 266 ? 15.217 25.310 11.705 1.00 29.12 266 ILE A N 1
ATOM 2058 C CA . ILE A 1 266 ? 15.392 24.614 10.441 1.00 29.12 266 ILE A CA 1
ATOM 2059 C C . ILE A 1 266 ? 14.553 23.359 10.619 1.00 29.12 266 ILE A C 1
ATOM 2061 O O . ILE A 1 266 ? 15.030 22.272 10.922 1.00 29.12 266 ILE A O 1
ATOM 2065 N N . THR A 1 267 ? 13.246 23.566 10.499 1.00 29.38 267 THR A N 1
ATOM 2066 C CA . THR A 1 267 ? 12.284 22.577 10.067 1.00 29.38 267 THR A CA 1
ATOM 2067 C C . THR A 1 267 ? 12.851 22.124 8.740 1.00 29.38 267 THR A C 1
ATOM 2069 O O . THR A 1 267 ? 12.676 22.791 7.717 1.00 29.38 267 THR A O 1
ATOM 2072 N N . THR A 1 268 ? 13.680 21.083 8.787 1.00 29.11 268 THR A N 1
ATOM 2073 C CA . THR A 1 268 ? 14.182 20.398 7.614 1.00 29.11 268 THR A CA 1
ATOM 2074 C C . THR A 1 268 ? 12.924 19.999 6.881 1.00 29.11 268 THR A C 1
ATOM 2076 O O . THR A 1 268 ? 12.232 19.059 7.263 1.00 29.11 268 THR A O 1
ATOM 2079 N N . SER A 1 269 ? 12.574 20.808 5.886 1.00 26.09 269 SER A N 1
ATOM 2080 C CA . SER A 1 269 ? 11.598 20.475 4.879 1.00 26.09 269 SER A CA 1
ATOM 2081 C C . SER A 1 269 ? 12.214 19.300 4.139 1.00 26.09 269 SER A C 1
ATOM 2083 O O . SER A 1 269 ? 12.804 19.454 3.074 1.00 26.09 269 SER A O 1
ATOM 2085 N N . PHE A 1 270 ? 12.105 18.110 4.737 1.00 29.94 270 PHE A N 1
ATOM 2086 C CA . PHE A 1 270 ? 11.764 16.929 3.981 1.00 29.94 270 PHE A CA 1
ATOM 2087 C C . PHE A 1 270 ? 10.518 17.355 3.222 1.00 29.94 270 PHE A C 1
ATOM 2089 O O . PHE A 1 270 ? 9.411 17.400 3.759 1.00 29.94 270 PHE A O 1
ATOM 2096 N N . MET A 1 271 ? 10.777 17.860 2.011 1.00 26.31 271 MET A N 1
ATOM 2097 C CA . MET A 1 271 ? 9.838 17.999 0.915 1.00 26.31 271 MET A CA 1
ATOM 2098 C C . MET A 1 271 ? 8.741 16.977 1.140 1.00 26.31 271 MET A C 1
ATOM 2100 O O . MET A 1 271 ? 9.081 15.816 1.362 1.00 26.31 271 MET A O 1
ATOM 2104 N N . ARG A 1 272 ? 7.483 17.425 1.136 1.00 28.66 272 ARG A N 1
ATOM 2105 C CA . ARG A 1 272 ? 6.262 16.620 1.226 1.00 28.66 272 ARG A CA 1
ATOM 2106 C C . ARG A 1 272 ? 6.297 15.454 0.220 1.00 28.66 272 ARG A C 1
ATOM 2108 O O . ARG A 1 272 ? 5.613 15.465 -0.793 1.00 28.66 272 ARG A O 1
ATOM 2115 N N . PHE A 1 273 ? 7.102 14.440 0.515 1.00 31.16 273 PHE A N 1
ATOM 2116 C CA . PHE A 1 273 ? 7.178 13.137 -0.139 1.00 31.16 273 PHE A CA 1
ATOM 2117 C C . PHE A 1 273 ? 5.869 12.373 0.124 1.00 31.16 273 PHE A C 1
ATOM 2119 O O . PHE A 1 273 ? 5.523 11.445 -0.591 1.00 31.16 273 PHE A O 1
ATOM 2126 N N . ALA A 1 274 ? 5.132 12.830 1.140 1.00 30.59 274 ALA A N 1
ATOM 2127 C CA . ALA A 1 274 ? 3.785 12.455 1.523 1.00 30.59 274 ALA A CA 1
ATOM 2128 C C . ALA A 1 274 ? 2.684 12.983 0.587 1.00 30.59 274 ALA A C 1
ATOM 2130 O O . ALA A 1 274 ? 1.714 12.267 0.351 1.00 30.59 274 ALA A O 1
ATOM 2131 N N . ASP A 1 275 ? 2.832 14.199 0.038 1.00 27.80 275 ASP A N 1
ATOM 2132 C CA . ASP A 1 275 ? 1.791 14.830 -0.800 1.00 27.80 275 ASP A CA 1
ATOM 2133 C C . ASP A 1 275 ? 1.823 14.322 -2.248 1.00 27.80 275 ASP A C 1
ATOM 2135 O O . ASP A 1 275 ? 0.912 14.571 -3.029 1.00 27.80 275 ASP A O 1
ATOM 2139 N N . TYR A 1 276 ? 2.864 13.574 -2.599 1.00 37.25 276 TYR A N 1
ATOM 2140 C CA . TYR A 1 276 ? 3.004 12.867 -3.858 1.00 37.25 276 TYR A CA 1
ATOM 2141 C C . TYR A 1 276 ? 3.520 11.486 -3.515 1.00 37.25 276 TYR A C 1
ATOM 2143 O O . TYR A 1 276 ? 4.729 11.337 -3.414 1.00 37.25 276 TYR A O 1
ATOM 2151 N N . VAL A 1 277 ? 2.644 10.491 -3.327 1.00 38.41 277 VAL A N 1
ATOM 2152 C CA . VAL A 1 277 ? 3.054 9.083 -3.181 1.00 38.41 277 VAL A CA 1
ATOM 2153 C C . VAL A 1 277 ? 3.937 8.733 -4.393 1.00 38.41 277 VAL A C 1
ATOM 2155 O O . VAL A 1 277 ? 3.413 8.444 -5.475 1.00 38.41 277 VAL A O 1
ATOM 2158 N N . PRO A 1 278 ? 5.277 8.787 -4.282 1.00 37.66 278 PRO A N 1
ATOM 2159 C CA . PRO A 1 278 ? 6.128 8.954 -5.457 1.00 37.66 278 PRO A CA 1
ATOM 2160 C C . PRO A 1 278 ? 6.311 7.629 -6.186 1.00 37.66 278 PRO A C 1
ATOM 2162 O O . PRO A 1 278 ? 6.762 7.593 -7.325 1.00 37.66 278 PRO A O 1
ATOM 2165 N N . PHE A 1 279 ? 5.889 6.526 -5.567 1.00 38.12 279 PHE A N 1
ATOM 2166 C CA . PHE A 1 279 ? 5.962 5.209 -6.170 1.00 38.12 279 PHE A CA 1
ATOM 2167 C C . PHE A 1 279 ? 5.078 5.068 -7.418 1.00 38.12 279 PHE A C 1
ATOM 2169 O O . PHE A 1 279 ? 5.384 4.275 -8.304 1.00 38.12 279 PHE A O 1
ATOM 2176 N N . PHE A 1 280 ? 3.996 5.848 -7.515 1.00 38.81 280 PHE A N 1
ATOM 2177 C CA . PHE A 1 280 ? 2.989 5.663 -8.561 1.00 38.81 280 PHE A CA 1
ATOM 2178 C C . PHE A 1 280 ? 2.938 6.777 -9.610 1.00 38.81 280 PHE A C 1
ATOM 2180 O O . PHE A 1 280 ? 2.407 6.533 -10.693 1.00 38.81 280 PHE A O 1
ATOM 2187 N N . THR A 1 281 ? 3.486 7.962 -9.321 1.00 33.03 281 THR A N 1
ATOM 2188 C CA . THR A 1 281 ? 3.510 9.120 -10.235 1.00 33.03 281 THR A CA 1
ATOM 2189 C C . THR A 1 281 ? 4.832 9.253 -10.997 1.00 33.03 281 THR A C 1
ATOM 2191 O O . THR A 1 281 ? 4.841 9.736 -12.130 1.00 33.03 281 THR A O 1
ATOM 2194 N N . TRP A 1 282 ? 5.951 8.777 -10.432 1.00 27.56 282 TRP A N 1
ATOM 2195 C CA . TRP A 1 282 ? 7.281 8.929 -11.040 1.00 27.56 282 TRP A CA 1
ATOM 2196 C C . TRP A 1 282 ? 7.427 8.161 -12.362 1.00 27.56 282 TRP A C 1
ATOM 2198 O O . TRP A 1 282 ? 8.039 8.661 -13.305 1.00 27.56 282 TRP A O 1
ATOM 2208 N N . THR A 1 283 ? 6.771 7.001 -12.482 1.00 35.09 283 THR A N 1
ATOM 2209 C CA . THR A 1 283 ? 6.727 6.220 -13.728 1.00 35.09 283 THR A CA 1
ATOM 2210 C C . THR A 1 283 ? 6.050 6.981 -14.871 1.00 35.09 283 THR A C 1
ATOM 2212 O O . THR A 1 283 ? 6.430 6.794 -16.021 1.00 35.09 283 THR A O 1
ATOM 2215 N N . TRP A 1 284 ? 5.108 7.893 -14.593 1.00 31.38 284 TRP A N 1
ATOM 2216 C CA . TRP A 1 284 ? 4.342 8.596 -15.630 1.00 31.38 284 TRP A CA 1
ATOM 2217 C C . TRP A 1 284 ? 5.060 9.828 -16.204 1.00 31.38 284 TRP A C 1
ATOM 2219 O O . TRP A 1 284 ? 5.026 10.059 -17.414 1.00 31.38 284 TRP A O 1
ATOM 2229 N N . SER A 1 285 ? 5.778 10.596 -15.377 1.00 28.55 285 SER A N 1
ATOM 2230 C CA . SER A 1 285 ? 6.525 11.781 -15.840 1.00 28.55 285 SER A CA 1
ATOM 2231 C C . SER A 1 285 ? 7.651 11.437 -16.827 1.00 28.55 285 SER A C 1
ATOM 2233 O O . SER A 1 285 ? 7.930 12.229 -17.729 1.00 28.55 285 SER A O 1
ATOM 2235 N N . PHE A 1 286 ? 8.240 10.239 -16.724 1.00 32.72 286 PHE A N 1
ATOM 2236 C CA . PHE A 1 286 ? 9.232 9.732 -17.679 1.00 32.72 286 PHE A CA 1
ATOM 2237 C C . PHE A 1 286 ? 8.617 9.435 -19.065 1.00 32.72 286 PHE A C 1
ATOM 2239 O O . PHE A 1 286 ? 9.201 9.793 -20.089 1.00 32.72 286 PHE A O 1
ATOM 2246 N N . PHE A 1 287 ? 7.388 8.899 -19.127 1.00 34.41 287 PHE A N 1
ATOM 2247 C CA . PHE A 1 287 ? 6.697 8.625 -20.399 1.00 34.41 287 PHE A CA 1
ATOM 2248 C C . PHE A 1 287 ? 6.397 9.877 -21.225 1.00 34.41 287 PHE A C 1
ATOM 2250 O O . PHE A 1 287 ? 6.361 9.807 -22.455 1.00 34.41 287 PHE A O 1
ATOM 2257 N N . ARG A 1 288 ? 6.216 11.037 -20.580 1.00 33.94 288 ARG A N 1
ATOM 2258 C CA . ARG A 1 288 ? 5.954 12.299 -21.285 1.00 33.94 288 ARG A CA 1
ATOM 2259 C C . ARG A 1 288 ? 7.172 12.804 -22.061 1.00 33.94 288 ARG A C 1
ATOM 2261 O O . ARG A 1 288 ? 6.984 13.402 -23.113 1.00 33.94 288 ARG A O 1
ATOM 2268 N N . HIS A 1 289 ? 8.391 12.570 -21.570 1.00 33.81 289 HIS A N 1
ATOM 2269 C CA . HIS A 1 289 ? 9.608 13.070 -22.224 1.00 33.81 289 HIS A CA 1
ATOM 2270 C C . HIS A 1 289 ? 10.008 12.245 -23.456 1.00 33.81 289 HIS A C 1
ATOM 2272 O O . HIS A 1 289 ? 10.592 12.794 -24.385 1.00 33.81 289 HIS A O 1
ATOM 2278 N N . HIS A 1 290 ? 9.629 10.963 -23.507 1.00 35.72 290 HIS A N 1
ATOM 2279 C CA . HIS A 1 290 ? 9.899 10.099 -24.661 1.00 35.72 290 HIS A CA 1
ATOM 2280 C C . HIS A 1 290 ? 8.748 10.016 -25.682 1.00 35.72 290 HIS A C 1
ATOM 2282 O O . HIS A 1 290 ? 9.010 9.723 -26.844 1.00 35.72 290 HIS A O 1
ATOM 2288 N N . ARG A 1 291 ? 7.490 10.328 -25.317 1.00 35.72 291 ARG A N 1
ATOM 2289 C CA . ARG A 1 291 ? 6.341 10.295 -26.255 1.00 35.72 291 ARG A CA 1
ATOM 2290 C C . ARG A 1 291 ? 6.009 11.608 -26.963 1.00 35.72 291 ARG A C 1
ATOM 2292 O O . ARG A 1 291 ? 5.096 11.624 -27.782 1.00 35.72 291 ARG A O 1
ATOM 2299 N N . THR A 1 292 ? 6.738 12.702 -26.740 1.00 32.00 292 THR A N 1
ATOM 2300 C CA . THR A 1 292 ? 6.569 13.920 -27.560 1.00 32.00 292 THR A CA 1
ATOM 2301 C C . THR A 1 292 ? 7.058 13.775 -29.008 1.00 32.00 292 THR A C 1
ATOM 2303 O O . THR A 1 292 ? 7.045 14.766 -29.732 1.00 32.00 292 THR A O 1
ATOM 2306 N N . GLN A 1 293 ? 7.449 12.572 -29.454 1.00 31.97 293 GLN A N 1
ATOM 2307 C CA . GLN A 1 293 ? 7.819 12.325 -30.850 1.00 31.97 293 GLN A CA 1
ATOM 2308 C C . GLN A 1 293 ? 6.880 11.434 -31.671 1.00 31.97 293 GLN A C 1
ATOM 2310 O O . GLN A 1 293 ? 6.951 11.552 -32.887 1.00 31.97 293 GLN A O 1
ATOM 2315 N N . GLU A 1 294 ? 5.947 10.653 -31.111 1.00 28.23 294 GLU A N 1
ATOM 2316 C CA . GLU A 1 294 ? 5.031 9.860 -31.955 1.00 28.23 294 GLU A CA 1
ATOM 2317 C C . GLU A 1 294 ? 3.604 9.782 -31.391 1.00 28.23 294 GLU A C 1
ATOM 2319 O O . GLU A 1 294 ? 3.345 9.377 -30.257 1.00 28.23 294 GLU A O 1
ATOM 2324 N N . SER A 1 295 ? 2.666 10.244 -32.217 1.00 28.84 295 SER A N 1
ATOM 2325 C CA . SER A 1 295 ? 1.229 10.344 -31.977 1.00 28.84 295 SER A CA 1
ATOM 2326 C C . SER A 1 295 ? 0.488 9.009 -32.119 1.00 28.84 295 SER A C 1
ATOM 2328 O O . SER A 1 295 ? 0.873 8.174 -32.931 1.00 28.84 295 SER A O 1
ATOM 2330 N N . ASN A 1 296 ? -0.687 8.955 -31.475 1.00 28.55 296 ASN A N 1
ATOM 2331 C CA . ASN A 1 296 ? -1.826 8.033 -31.649 1.00 28.55 296 ASN A CA 1
ATOM 2332 C C . ASN A 1 296 ? -1.871 6.818 -30.708 1.00 28.55 296 ASN A C 1
ATOM 2334 O O . ASN A 1 296 ? -1.427 5.728 -31.047 1.00 28.55 296 ASN A O 1
ATOM 2338 N N . PHE A 1 297 ? -2.543 6.980 -29.561 1.00 28.08 297 PHE A N 1
ATOM 2339 C CA . PHE A 1 297 ? -3.103 5.850 -28.814 1.00 28.08 297 PHE A CA 1
ATOM 2340 C C . PHE A 1 297 ? -4.611 5.765 -29.064 1.00 28.08 297 PHE A C 1
ATOM 2342 O O . PHE A 1 297 ? -5.376 6.654 -28.689 1.00 28.08 297 PHE A O 1
ATOM 2349 N N . VAL A 1 298 ? -5.012 4.676 -29.718 1.00 28.33 298 VAL A N 1
ATOM 2350 C CA . VAL A 1 298 ? -6.398 4.239 -29.886 1.00 28.33 298 VAL A CA 1
ATOM 2351 C C . VAL A 1 298 ? -6.879 3.634 -28.568 1.00 28.33 298 VAL A C 1
ATOM 2353 O O . VAL A 1 298 ? -6.264 2.726 -28.013 1.00 28.33 298 VAL A O 1
ATOM 2356 N N . THR A 1 299 ? -7.993 4.146 -28.064 1.00 29.55 299 THR A N 1
ATOM 2357 C CA . THR A 1 299 ? -8.696 3.675 -26.872 1.00 29.55 299 THR A CA 1
ATOM 2358 C C . THR A 1 299 ? -9.313 2.296 -27.136 1.00 29.55 299 THR A C 1
ATOM 2360 O O . THR A 1 299 ? -10.266 2.190 -27.904 1.00 29.55 299 THR A O 1
ATOM 2363 N N . ARG A 1 300 ? -8.837 1.237 -26.468 1.00 27.31 300 ARG A N 1
ATOM 2364 C CA . ARG A 1 300 ? -9.617 -0.001 -26.290 1.00 27.31 300 ARG A CA 1
ATOM 2365 C C . ARG A 1 300 ? -10.314 0.039 -24.930 1.00 27.31 300 ARG A C 1
ATOM 2367 O O . ARG A 1 300 ? -9.699 -0.195 -23.896 1.00 27.31 300 ARG A O 1
ATOM 2374 N N . ARG A 1 301 ? -11.605 0.376 -24.953 1.00 28.22 301 ARG A N 1
ATOM 2375 C CA . ARG A 1 301 ? -12.593 -0.070 -23.962 1.00 28.22 301 ARG A CA 1
ATOM 2376 C C . ARG A 1 301 ? -13.126 -1.409 -24.457 1.00 28.22 301 ARG A C 1
ATOM 2378 O O . ARG A 1 301 ? -13.571 -1.428 -25.590 1.00 28.22 301 ARG A O 1
ATOM 2385 N N . GLU A 1 302 ? -13.076 -2.446 -23.630 1.00 26.38 302 GLU A N 1
ATOM 2386 C CA . GLU A 1 302 ? -13.789 -3.744 -23.692 1.00 26.38 302 GLU A CA 1
ATOM 2387 C C . GLU A 1 302 ? -13.108 -4.601 -22.599 1.00 26.38 302 GLU A C 1
ATOM 2389 O O . GLU A 1 302 ? -11.891 -4.530 -22.463 1.00 26.38 302 GLU A O 1
ATOM 2394 N N . CYS A 1 303 ? -13.720 -5.395 -21.725 1.00 23.75 303 CYS A N 1
ATOM 2395 C CA . CYS A 1 303 ? -15.086 -5.832 -21.466 1.00 23.75 303 CYS A CA 1
ATOM 2396 C C . CYS A 1 303 ? -15.057 -6.474 -20.065 1.00 23.75 303 CYS A C 1
ATOM 2398 O O . CYS A 1 303 ? -14.216 -7.338 -19.845 1.00 23.75 303 CYS A O 1
ATOM 2400 N N . TYR A 1 304 ? -15.973 -6.119 -19.164 1.00 24.59 304 TYR A N 1
ATOM 2401 C CA . TYR A 1 304 ? -16.475 -7.035 -18.130 1.00 24.59 304 TYR A CA 1
ATOM 2402 C C . TYR A 1 304 ? -17.954 -6.701 -17.907 1.00 24.59 304 TYR A C 1
ATOM 2404 O O . TYR A 1 304 ? -18.289 -5.637 -17.385 1.00 24.59 304 TYR A O 1
ATOM 2412 N N . VAL A 1 305 ? -18.806 -7.592 -18.419 1.00 30.03 305 VAL A N 1
ATOM 2413 C CA . VAL A 1 305 ? -20.181 -7.847 -17.964 1.00 30.03 305 VAL A CA 1
ATOM 2414 C C . VAL A 1 305 ? -20.097 -9.061 -17.055 1.00 30.03 305 VAL A C 1
ATOM 2416 O O . VAL A 1 305 ? -19.319 -9.974 -17.417 1.00 30.03 305 VAL A O 1
#

Secondary structure (DSSP, 8-state):
---HHHHHHHHHHHHHHHHHH-TT-TTHHHHHHHHHHHHHHHHHHHHHHHHTPPTT-S---HHHHHHHHHHHHHSEE-SSPPPPSSPPPHHHHHTTHHHHTTEEP-HHHHHHHHHHHHHTTSGGGS-HHHHTTHHHHHHHHHHHHHTPPPSSPPS-----TTTTTS----HHHHHHHHHTTGGGS--TTS--SS---HHHHHHHHHHHHHHHHHHHHHHT-TT--S-HHHHHHHHHHHHHHHHTSPP-------------------------TTSS-HHHHHHHHHHHHHHTT------------

Foldseek 3Di:
DPQLLLVLLVLLLVLLQCCLVCVPDPCNVVSVVSNVVSLVVNVVSLVVVVVVDDVPPPDPDLSSLNSLVSCQQRVDFDSVDDPDPDDFAPLCVVVVCSRSVGTDGDPVSVVVNVVVQVVCVHPVSHDCVPCVQPVQLVQLLVCLQVLAARPDDQSFDDDDCPVVLQADDDPVLVVQLCPFLVQLDQDPVRHHNDPDDPLLSVLSNLLSNLLSLSVCVVVVDPRRRPDCVNSVSSLSVSSNSVSNPDDPDPPPPPDDDDDDDDPPPPPVPPPSSNVPVCSTCVSVVVVVVVPPPDDDDDDDDDDDD

Radius of gyration: 23.16 Å; chains: 1; bounding box: 63×51×64 Å

Sequence (305 aa):
MESPVVFYTQILGSSTHYLISSPAADTQNRIIALGLRRKIQAIQALRTKIEQYQPGSSEVDHGLFLAIFILAIHGSFDRSDRPEPHPLSPLATHRDMNVYGRMAFGEEHINALYYLIEQKGGLSCLDQHTFGYVLPLFDIVHSCRTGSPPRFSCPRQLESMLHGGLWKPDPEAIQMLTTLGECFRPGSDGSWPVYLDRKMVKPLQVMADITVALDHYCRGGQGAPASLNVLLNNCDWVAHTILSIAPYTRLAASGDSPDQGSNASITTSFMRFADYVPFFTWTWSFFRHHRTQESNFVTRRECYV

pLDDT: mean 76.77, std 22.25, range [23.75, 96.44]